Protein AF-V7HTR7-F1 (afdb_monomer_lite)

pLDDT: mean 70.83, std 13.94, range [28.06, 91.69]

Secondary structure (DSSP, 8-state):
-HHHHHHHHHHHHHHHHHHHHHHHHHHHH--THHHHHHHHHHHHHHHTTTS-HHHIIIIIHHHHHHHHHTTSTTHHHHHHHHHHHHHHHHHHHHHHHHHHHHHHHHHHHTTTTT---S-----HHHHHHTT--HHHHHHHHHHHHHHHHHHHHHHT---TTTSTTHHHHHHHHHHHHHHHHH-GGGGGGGHIIIIIIHHHHHHHHHHHHHHHHH-GGGHHHHHHHHHHHHHHHHHHHHHHHHHTHHHHHHHH--

Radius of gyration: 27.6 Å; chains: 1; bounding box: 68×38×70 Å

Sequence (254 aa):
MLISIFRSNRRFWLGQALCLTVALLCLLFGSGWGLSLGVYLSLAMLLSIFLPKTLSWLFLSPVLTLALSATNNGVFWVVLSAYAVILVVYGIHKFLAVMEGKRLVNVHSQQLSYVTSGQLFFSQGAFQEAKLSREEEDFVKKDLQERYQVFIELRRQDIGTWVKNYSYQLAVIQAIFRELTDSPRQILSMDDFLYRHFKDFAENVNRLVTMEAKTPKNEEQILQLAEKLGQMQATFEADFIKVTEDERQLLREL

Structure (mmCIF, N/CA/C/O backbone):
data_AF-V7HTR7-F1
#
_entry.id   AF-V7HTR7-F1
#
loop_
_atom_site.group_PDB
_atom_site.id
_atom_site.type_symbol
_atom_site.label_atom_id
_atom_site.label_alt_id
_atom_site.label_comp_id
_atom_site.label_asym_id
_atom_site.label_entity_id
_atom_site.label_seq_id
_atom_site.pdbx_PDB_ins_code
_atom_site.Cartn_x
_atom_site.Cartn_y
_atom_site.Cartn_z
_atom_site.occupancy
_atom_site.B_iso_or_equiv
_atom_site.auth_seq_id
_atom_site.auth_comp_id
_atom_site.auth_asym_id
_atom_site.auth_atom_id
_atom_site.pdbx_PDB_model_num
ATOM 1 N N . MET A 1 1 ? 19.224 9.532 4.202 1.00 42.12 1 MET A N 1
ATOM 2 C CA . MET A 1 1 ? 18.408 9.698 2.974 1.00 42.12 1 MET A CA 1
ATOM 3 C C . MET A 1 1 ? 19.130 10.415 1.819 1.00 42.12 1 MET A C 1
ATOM 5 O O . MET A 1 1 ? 18.968 10.003 0.682 1.00 42.12 1 MET A O 1
ATOM 9 N N . LEU A 1 2 ? 19.994 11.414 2.063 1.00 28.06 2 LEU A N 1
ATOM 10 C CA . LEU A 1 2 ? 20.752 12.103 0.992 1.00 28.06 2 LEU A CA 1
ATOM 11 C C . LEU A 1 2 ? 21.842 11.244 0.309 1.00 28.06 2 LEU A C 1
ATOM 13 O O . LEU A 1 2 ? 22.181 11.472 -0.849 1.00 28.06 2 LEU A O 1
ATOM 17 N N . ILE A 1 3 ? 22.359 10.216 0.992 1.00 36.06 3 ILE A N 1
ATOM 18 C CA . ILE A 1 3 ? 23.466 9.376 0.495 1.00 36.06 3 ILE A CA 1
ATOM 19 C C . ILE A 1 3 ? 22.988 8.301 -0.508 1.00 36.06 3 ILE A C 1
ATOM 21 O O . ILE A 1 3 ? 23.718 7.967 -1.444 1.00 36.06 3 ILE A O 1
ATOM 25 N N . SER A 1 4 ? 21.754 7.789 -0.384 1.00 33.66 4 SER A N 1
ATOM 26 C CA . SER A 1 4 ? 21.194 6.812 -1.341 1.00 33.66 4 SER A CA 1
ATOM 27 C C . SER A 1 4 ? 20.745 7.474 -2.648 1.00 33.66 4 SER A C 1
ATOM 29 O O . SER A 1 4 ? 20.967 6.915 -3.724 1.00 33.66 4 SER A O 1
ATOM 31 N N . ILE A 1 5 ? 20.235 8.709 -2.574 1.00 35.56 5 ILE A N 1
ATOM 32 C CA . ILE A 1 5 ? 19.939 9.544 -3.748 1.00 35.56 5 ILE A CA 1
ATOM 33 C C . ILE A 1 5 ? 21.240 9.850 -4.511 1.00 35.56 5 ILE A C 1
ATOM 35 O O . ILE A 1 5 ? 21.285 9.719 -5.734 1.00 35.56 5 ILE A O 1
ATOM 39 N N . PHE A 1 6 ? 22.343 10.127 -3.803 1.00 31.31 6 PHE A N 1
ATOM 40 C CA . PHE A 1 6 ? 23.652 10.360 -4.427 1.00 31.31 6 PHE A CA 1
ATOM 41 C C . PHE A 1 6 ? 24.249 9.115 -5.109 1.00 31.31 6 PHE A C 1
ATOM 43 O O . PHE A 1 6 ? 24.854 9.228 -6.178 1.00 31.31 6 PHE A O 1
ATOM 50 N N . ARG A 1 7 ? 24.064 7.912 -4.544 1.00 35.22 7 ARG A N 1
ATOM 51 C CA . ARG A 1 7 ? 24.548 6.658 -5.161 1.00 35.22 7 ARG A CA 1
ATOM 52 C C . ARG A 1 7 ? 23.779 6.276 -6.429 1.00 35.22 7 ARG A C 1
ATOM 54 O O . ARG A 1 7 ? 24.407 5.810 -7.380 1.00 35.22 7 ARG A O 1
ATOM 61 N N . SER A 1 8 ? 22.464 6.509 -6.463 1.00 44.94 8 SER A N 1
ATOM 62 C CA . SER A 1 8 ? 21.640 6.314 -7.667 1.00 44.94 8 SER A CA 1
ATOM 63 C C . SER A 1 8 ? 22.045 7.287 -8.783 1.00 44.94 8 SER A C 1
ATOM 65 O O . SER A 1 8 ? 22.252 6.884 -9.930 1.00 44.94 8 SER A O 1
ATOM 67 N N . ASN A 1 9 ? 22.300 8.551 -8.426 1.00 47.28 9 ASN A N 1
ATOM 68 C CA . ASN A 1 9 ? 22.673 9.578 -9.395 1.00 47.28 9 ASN A CA 1
ATOM 69 C C . ASN A 1 9 ? 24.082 9.352 -9.983 1.00 47.28 9 ASN A C 1
ATOM 71 O O . ASN A 1 9 ? 24.302 9.555 -11.172 1.00 47.28 9 ASN A O 1
ATOM 75 N N . ARG A 1 10 ? 25.049 8.857 -9.197 1.00 49.44 10 ARG A N 1
ATOM 76 C CA . ARG A 1 10 ? 26.433 8.655 -9.674 1.00 49.44 10 ARG A CA 1
ATOM 77 C C . ARG A 1 10 ? 26.552 7.595 -10.777 1.00 49.44 10 ARG A C 1
ATOM 79 O O . ARG A 1 10 ? 27.302 7.798 -11.726 1.00 49.44 10 ARG A O 1
ATOM 86 N N . ARG A 1 11 ? 25.805 6.486 -10.690 1.00 55.78 11 ARG A N 1
ATOM 87 C CA . ARG A 1 11 ? 25.769 5.463 -11.761 1.00 55.78 11 ARG A CA 1
ATOM 88 C C . ARG A 1 11 ? 25.106 5.995 -13.034 1.00 55.78 11 ARG A C 1
ATOM 90 O O . ARG A 1 11 ? 25.514 5.633 -14.132 1.00 55.78 11 ARG A O 1
ATOM 97 N N . PHE A 1 12 ? 24.131 6.887 -12.877 1.00 59.03 12 PHE A N 1
ATOM 98 C CA . PHE A 1 12 ? 23.447 7.549 -13.981 1.00 59.03 12 PHE A CA 1
ATOM 99 C C . PHE A 1 12 ? 24.364 8.524 -14.738 1.00 59.03 12 PHE A C 1
ATOM 101 O O . PHE A 1 12 ? 24.476 8.420 -15.958 1.00 59.03 12 PHE A O 1
ATOM 108 N N . TRP A 1 13 ? 25.096 9.387 -14.027 1.00 62.16 13 TRP A N 1
ATOM 109 C CA . TRP A 1 13 ? 26.069 10.303 -14.638 1.00 62.16 13 TRP A CA 1
ATOM 110 C C . TRP A 1 13 ? 27.232 9.569 -15.314 1.00 62.16 13 TRP A C 1
ATOM 112 O O . TRP A 1 13 ? 27.660 9.970 -16.393 1.00 62.16 13 TRP A O 1
ATOM 122 N N . LEU A 1 14 ? 27.700 8.456 -14.736 1.00 70.12 14 LEU A N 1
ATOM 123 C CA . LEU A 1 14 ? 28.731 7.614 -15.352 1.00 70.12 14 LEU A CA 1
ATOM 124 C C . LEU A 1 14 ? 28.243 6.957 -16.652 1.00 70.12 14 LEU A C 1
ATOM 126 O O . LEU A 1 14 ? 28.971 6.954 -17.640 1.00 70.12 14 LEU A O 1
ATOM 130 N N . GLY A 1 15 ? 27.006 6.446 -16.678 1.00 70.69 15 GLY A N 1
ATOM 131 C CA . GLY A 1 15 ? 26.418 5.861 -17.887 1.00 70.69 15 GLY A CA 1
ATOM 132 C C . GLY A 1 15 ? 26.198 6.889 -19.000 1.00 70.69 15 GLY A C 1
ATOM 133 O O . GLY A 1 15 ? 26.463 6.600 -20.165 1.00 70.69 15 GLY A O 1
ATOM 134 N N . GLN A 1 16 ? 25.778 8.107 -18.645 1.00 69.56 16 GLN A N 1
ATOM 135 C CA . GLN A 1 16 ? 25.627 9.194 -19.611 1.00 69.56 16 GLN A CA 1
ATOM 136 C C . GLN A 1 16 ? 26.972 9.695 -20.148 1.00 69.56 16 GLN A C 1
ATOM 138 O O . GLN A 1 16 ? 27.118 9.847 -21.357 1.00 69.56 16 GLN A O 1
ATOM 143 N N . ALA A 1 17 ? 27.974 9.879 -19.286 1.00 73.38 17 ALA A N 1
ATOM 144 C CA . ALA A 1 17 ? 29.313 10.270 -19.720 1.00 73.38 17 ALA A CA 1
ATOM 145 C C . ALA A 1 17 ? 29.926 9.238 -20.683 1.00 73.38 17 ALA A C 1
ATOM 147 O O . ALA A 1 17 ? 30.529 9.619 -21.680 1.00 73.38 17 ALA A O 1
ATOM 148 N N . LEU A 1 18 ? 29.710 7.942 -20.429 1.00 75.81 18 LEU A N 1
ATOM 149 C CA . LEU A 1 18 ? 30.187 6.861 -21.292 1.00 75.81 18 LEU A CA 1
ATOM 150 C C . LEU A 1 18 ? 29.440 6.810 -22.636 1.00 75.81 18 LEU A C 1
ATOM 152 O O . LEU A 1 18 ? 30.051 6.586 -23.675 1.00 75.81 18 LEU A O 1
ATOM 156 N N . CYS A 1 19 ? 28.130 7.075 -22.649 1.00 70.62 19 CYS A N 1
ATOM 157 C CA . CYS A 1 19 ? 27.379 7.192 -23.904 1.00 70.62 19 CYS A CA 1
ATOM 158 C C . CYS A 1 19 ? 27.829 8.403 -24.731 1.00 70.62 19 CYS A C 1
ATOM 160 O O . CYS A 1 19 ? 27.935 8.293 -25.948 1.00 70.62 19 CYS A O 1
ATOM 162 N N . LEU A 1 20 ? 28.137 9.532 -24.084 1.00 74.44 20 LEU A N 1
ATOM 163 C CA . LEU A 1 20 ? 28.650 10.737 -24.740 1.00 74.44 20 LEU A CA 1
ATOM 164 C C . LEU A 1 20 ? 30.029 10.515 -25.361 1.00 74.44 20 LEU A C 1
ATOM 166 O O . LEU A 1 20 ? 30.255 10.934 -26.493 1.00 74.44 20 LEU A O 1
ATOM 170 N N . THR A 1 21 ? 30.945 9.842 -24.661 1.00 72.31 21 THR A N 1
ATOM 171 C CA . THR A 1 21 ? 32.280 9.556 -25.205 1.00 72.31 21 THR A CA 1
ATOM 172 C C . THR A 1 21 ? 32.214 8.591 -26.383 1.00 72.31 21 THR A C 1
ATOM 174 O O . THR A 1 21 ? 32.882 8.821 -27.390 1.00 72.31 21 THR A O 1
ATOM 177 N N . VAL A 1 22 ? 31.366 7.560 -26.310 1.00 71.62 22 VAL A N 1
ATOM 178 C CA . VAL A 1 22 ? 31.126 6.641 -27.433 1.00 71.62 22 VAL A CA 1
ATOM 179 C C . VAL A 1 22 ? 30.463 7.369 -28.605 1.00 71.62 22 VAL A C 1
ATOM 181 O O . VAL A 1 22 ? 30.909 7.213 -29.737 1.00 71.62 22 VAL A O 1
ATOM 184 N N . ALA A 1 23 ? 29.466 8.223 -28.353 1.00 70.94 23 ALA A N 1
ATOM 185 C CA . ALA A 1 23 ? 28.822 9.023 -29.395 1.00 70.94 23 ALA A CA 1
ATOM 186 C C . ALA A 1 23 ? 29.819 9.956 -30.099 1.00 70.94 23 ALA A C 1
ATOM 188 O O . ALA A 1 23 ? 29.847 10.010 -31.326 1.00 70.94 23 ALA A O 1
ATOM 189 N N . LEU A 1 24 ? 30.680 10.638 -29.337 1.00 72.31 24 LEU A N 1
ATOM 190 C CA . LEU A 1 24 ? 31.699 11.541 -29.868 1.00 72.31 24 LEU A CA 1
ATOM 191 C C . LEU A 1 24 ? 32.735 10.791 -30.719 1.00 72.31 24 LEU A C 1
ATOM 193 O O . LEU A 1 24 ? 33.073 11.237 -31.811 1.00 72.31 24 LEU A O 1
ATOM 197 N N . LEU A 1 25 ? 33.200 9.626 -30.259 1.00 69.88 25 LEU A N 1
ATOM 198 C CA . LEU A 1 25 ? 34.122 8.775 -31.019 1.00 69.88 25 LEU A CA 1
ATOM 199 C C . LEU A 1 25 ? 33.485 8.264 -32.318 1.00 69.88 25 LEU A C 1
ATOM 201 O O . LEU A 1 25 ? 34.121 8.282 -33.369 1.00 69.88 25 LEU A O 1
ATOM 205 N N . CYS A 1 26 ? 32.215 7.866 -32.264 1.00 69.94 26 CYS A N 1
ATOM 206 C CA . CYS A 1 26 ? 31.449 7.430 -33.426 1.00 69.94 26 CYS A CA 1
ATOM 207 C C . CYS A 1 26 ? 31.198 8.558 -34.442 1.00 69.94 26 CYS A C 1
ATOM 209 O O . CYS A 1 26 ? 31.202 8.294 -35.642 1.00 69.94 26 CYS A O 1
ATOM 211 N N . LEU A 1 27 ? 31.026 9.804 -33.990 1.00 69.19 27 LEU A N 1
ATOM 212 C CA . LEU A 1 27 ? 30.877 10.973 -34.865 1.00 69.19 27 LEU A CA 1
ATOM 213 C C . LEU A 1 27 ? 32.206 11.434 -35.482 1.00 69.19 27 LEU A C 1
ATOM 215 O O . LEU A 1 27 ? 32.217 11.862 -36.631 1.00 69.19 27 LEU A O 1
ATOM 219 N N . LEU A 1 28 ? 33.314 11.355 -34.736 1.00 71.88 28 LEU A N 1
ATOM 220 C CA . LEU A 1 28 ? 34.629 11.829 -35.187 1.00 71.88 28 LEU A CA 1
ATOM 221 C C . LEU A 1 28 ? 35.371 10.821 -36.076 1.00 71.88 28 LEU A C 1
ATOM 223 O O . LEU A 1 28 ? 36.114 11.230 -36.964 1.00 71.88 28 LEU A O 1
ATOM 227 N N . PHE A 1 29 ? 35.182 9.518 -35.844 1.00 70.31 29 PHE A N 1
ATOM 228 C CA . PHE A 1 29 ? 35.938 8.453 -36.519 1.00 70.31 29 PHE A CA 1
ATOM 229 C C . PHE A 1 29 ? 35.063 7.448 -37.278 1.00 70.31 29 PHE A C 1
ATOM 231 O O . PHE A 1 29 ? 35.585 6.570 -37.965 1.00 70.31 29 PHE A O 1
ATOM 238 N N . GLY A 1 30 ? 33.737 7.535 -37.156 1.00 61.97 30 GLY A N 1
ATOM 239 C CA . GLY A 1 30 ? 32.825 6.623 -37.833 1.00 61.97 30 GLY A CA 1
ATOM 240 C C . GLY A 1 30 ? 32.605 7.000 -39.296 1.00 61.97 30 GLY A C 1
ATOM 241 O O . GLY A 1 30 ? 32.349 8.153 -39.620 1.00 61.97 30 GLY A O 1
ATOM 242 N N . SER A 1 31 ? 32.618 6.010 -40.184 1.00 65.69 31 SER A N 1
ATOM 243 C CA . SER A 1 31 ? 32.056 6.115 -41.533 1.00 65.69 31 SER A CA 1
ATOM 244 C C . SER A 1 31 ? 30.860 5.167 -41.659 1.00 65.69 31 SER A C 1
ATOM 246 O O . SER A 1 31 ? 30.807 4.115 -41.015 1.00 65.69 31 SER A O 1
ATOM 248 N N . GLY A 1 32 ? 29.840 5.567 -42.425 1.00 68.56 32 GLY A N 1
ATOM 249 C CA . GLY A 1 32 ? 28.602 4.797 -42.579 1.00 68.56 32 GLY A CA 1
ATOM 250 C C . GLY A 1 32 ? 27.885 4.546 -41.246 1.00 68.56 32 GLY A C 1
ATOM 251 O O . GLY A 1 32 ? 27.265 5.445 -40.684 1.00 68.56 32 GLY A O 1
ATOM 252 N N . TRP A 1 33 ? 27.986 3.319 -40.732 1.00 62.31 33 TRP A N 1
ATOM 253 C CA . TRP A 1 33 ? 27.256 2.835 -39.555 1.00 62.31 33 TRP A CA 1
ATOM 254 C C . TRP A 1 33 ? 27.684 3.535 -38.258 1.00 62.31 33 TRP A C 1
ATOM 256 O O . TRP A 1 33 ? 26.852 3.768 -37.383 1.00 62.31 33 TRP A O 1
ATOM 266 N N . GLY A 1 34 ? 28.964 3.911 -38.147 1.00 65.94 34 GLY A N 1
ATOM 267 C CA . GLY A 1 34 ? 29.479 4.629 -36.977 1.00 65.94 34 GLY A CA 1
ATOM 268 C C . GLY A 1 34 ? 28.841 6.011 -36.817 1.00 65.94 34 GLY A C 1
ATOM 269 O O . GLY A 1 34 ? 28.411 6.363 -35.723 1.00 65.94 34 GLY A O 1
ATOM 270 N N . LEU A 1 35 ? 28.669 6.747 -37.918 1.00 69.94 35 LEU A N 1
ATOM 271 C CA . LEU A 1 35 ? 28.014 8.060 -37.917 1.00 69.94 35 LEU A CA 1
ATOM 272 C C . LEU A 1 35 ? 26.544 7.962 -37.499 1.00 69.94 35 LEU A C 1
ATOM 274 O O . LEU A 1 35 ? 26.112 8.703 -36.618 1.00 69.94 35 LEU A O 1
ATOM 278 N N . SER A 1 36 ? 25.788 7.015 -38.064 1.00 70.12 36 SER A N 1
ATOM 279 C CA . SER A 1 36 ? 24.381 6.799 -37.696 1.00 70.12 36 SER A CA 1
ATOM 280 C C . SER A 1 36 ? 24.216 6.432 -36.218 1.00 70.12 36 SER A C 1
ATOM 282 O O . SER A 1 36 ? 23.297 6.920 -35.561 1.00 70.12 36 SER A O 1
ATOM 284 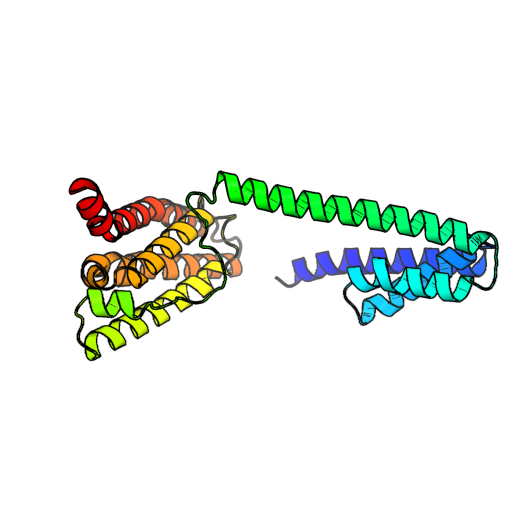N N . LEU A 1 37 ? 25.125 5.620 -35.670 1.00 68.69 37 LEU A N 1
ATOM 285 C CA . LEU A 1 37 ? 25.119 5.249 -34.256 1.00 68.69 37 LEU A CA 1
ATOM 286 C C . LEU A 1 37 ? 25.479 6.439 -33.350 1.00 68.69 37 LEU A C 1
ATOM 288 O O . LEU A 1 37 ? 24.849 6.633 -32.311 1.00 68.69 37 LEU A O 1
ATOM 292 N N . GLY A 1 38 ? 26.428 7.281 -33.770 1.00 72.88 38 GLY A N 1
ATOM 293 C CA . GLY A 1 38 ? 26.759 8.530 -33.082 1.00 72.88 38 GLY A CA 1
ATOM 294 C C . GLY A 1 38 ? 25.583 9.511 -33.041 1.00 72.88 38 GLY A C 1
ATOM 295 O O . GLY A 1 38 ? 25.271 10.059 -31.982 1.00 72.88 38 GLY A O 1
ATOM 296 N N . VAL A 1 39 ? 24.872 9.677 -34.161 1.00 74.44 39 VAL A N 1
ATOM 297 C CA . VAL A 1 39 ? 23.664 10.516 -34.260 1.00 74.44 39 VAL A CA 1
ATOM 298 C C . VAL A 1 39 ? 22.545 9.978 -33.363 1.00 74.44 39 VAL A C 1
ATOM 300 O O . VAL A 1 39 ? 21.976 10.744 -32.585 1.00 74.44 39 VAL A O 1
ATOM 303 N N . TYR A 1 40 ? 22.294 8.666 -33.387 1.00 78.31 40 TYR A N 1
ATOM 304 C CA . TYR A 1 40 ? 21.312 8.006 -32.520 1.00 78.31 40 TYR A CA 1
ATOM 305 C C . TYR A 1 40 ? 21.587 8.221 -31.029 1.00 78.31 40 TYR A C 1
ATOM 307 O O . TYR A 1 40 ? 20.691 8.612 -30.275 1.00 78.31 40 TYR A O 1
ATOM 315 N N . LEU A 1 41 ? 22.823 7.989 -30.583 1.00 78.31 41 LEU A N 1
ATOM 316 C CA . LEU A 1 41 ? 23.178 8.163 -29.174 1.00 78.31 41 LEU A CA 1
ATOM 317 C C . LEU A 1 41 ? 23.037 9.628 -28.748 1.00 78.31 41 LEU A C 1
ATOM 319 O O . LEU A 1 41 ? 22.493 9.910 -27.681 1.00 78.31 41 LEU A O 1
ATOM 323 N N . SER A 1 42 ? 23.439 10.559 -29.611 1.00 75.25 42 SER A N 1
ATOM 324 C CA . SER A 1 42 ? 23.331 11.998 -29.351 1.00 75.25 42 SER A CA 1
ATOM 325 C C . SER A 1 42 ? 21.872 12.441 -29.203 1.00 75.25 42 SER A C 1
ATOM 327 O O . SER A 1 42 ? 21.517 13.087 -28.217 1.00 75.25 42 SER A O 1
ATOM 329 N N . LEU A 1 43 ? 21.003 12.033 -30.133 1.00 76.06 43 LEU A N 1
ATOM 330 C CA . LEU A 1 43 ? 19.567 12.323 -30.096 1.00 76.06 43 LEU A CA 1
ATOM 331 C C . LEU A 1 43 ? 18.883 11.701 -28.877 1.00 76.06 43 LEU A C 1
ATOM 333 O O . LEU A 1 43 ? 18.115 12.381 -28.198 1.00 76.06 43 LEU A O 1
ATOM 337 N N . ALA A 1 44 ? 19.193 10.442 -28.558 1.00 77.25 44 ALA A N 1
ATOM 338 C CA . ALA A 1 44 ? 18.608 9.739 -27.415 1.00 77.25 44 ALA A CA 1
ATOM 339 C C . ALA A 1 44 ? 18.953 10.417 -26.086 1.00 77.25 44 ALA A C 1
ATOM 341 O O . ALA A 1 44 ? 18.114 10.485 -25.182 1.00 77.25 44 ALA A O 1
ATOM 342 N N . MET A 1 45 ? 20.167 10.957 -25.969 1.00 77.56 45 MET A N 1
ATOM 343 C CA . MET A 1 45 ? 20.575 11.716 -24.794 1.00 77.56 45 MET A CA 1
ATOM 344 C C . MET A 1 45 ? 19.868 13.067 -24.718 1.00 77.56 45 MET A C 1
ATOM 346 O O . MET A 1 45 ? 19.290 13.376 -23.676 1.00 77.56 45 MET A O 1
ATOM 350 N N . LEU A 1 46 ? 19.836 13.822 -25.816 1.00 76.69 46 LEU A N 1
ATOM 351 C CA . LEU A 1 46 ? 19.229 15.154 -25.871 1.00 76.69 46 LEU A CA 1
ATOM 352 C C . LEU A 1 46 ? 17.721 15.100 -25.573 1.00 76.69 46 LEU A C 1
ATOM 354 O O . LEU A 1 46 ? 17.209 15.865 -24.760 1.00 76.69 46 LEU A O 1
ATOM 358 N N . LEU A 1 47 ? 17.022 14.117 -26.142 1.00 74.56 47 LEU A N 1
ATOM 359 C CA . LEU A 1 47 ? 15.598 13.883 -25.898 1.00 74.56 47 LEU A CA 1
ATOM 360 C C . LEU A 1 47 ? 15.315 13.358 -24.482 1.00 74.56 47 LEU A C 1
ATOM 362 O O . LEU A 1 47 ? 14.260 13.651 -23.923 1.00 74.56 47 LEU A O 1
ATOM 366 N N . SER A 1 48 ? 16.257 12.640 -23.858 1.00 76.00 48 SER A N 1
ATOM 367 C CA . SER A 1 48 ? 16.073 12.106 -22.498 1.00 76.00 48 SER A CA 1
ATOM 368 C C . SER A 1 48 ? 16.118 13.169 -21.397 1.00 76.00 48 SER A C 1
ATOM 370 O O . SER A 1 48 ? 15.793 12.860 -20.252 1.00 76.00 48 SER A O 1
ATOM 372 N N . ILE A 1 49 ? 16.496 14.406 -21.741 1.00 74.31 49 ILE A N 1
ATOM 373 C CA . ILE A 1 49 ? 16.407 15.573 -20.855 1.00 74.31 49 ILE A CA 1
ATOM 374 C C . ILE A 1 49 ? 14.944 16.017 -20.698 1.00 74.31 49 ILE A C 1
ATOM 376 O O . ILE A 1 49 ? 14.546 16.440 -19.616 1.00 74.31 49 ILE A O 1
ATOM 380 N N . PHE A 1 50 ? 14.137 15.888 -21.756 1.00 69.94 50 PHE A N 1
ATOM 381 C CA . PHE A 1 50 ? 12.773 16.429 -21.813 1.00 69.94 50 PHE A CA 1
ATOM 382 C C . PHE A 1 50 ? 11.678 15.355 -21.773 1.00 69.94 50 PHE A C 1
ATOM 384 O O . PHE A 1 50 ? 10.536 15.657 -21.435 1.00 69.94 50 PHE A O 1
ATOM 391 N N . LEU A 1 51 ? 12.002 14.105 -22.118 1.00 73.19 51 LEU A N 1
ATOM 392 C CA . LEU A 1 51 ? 11.035 13.017 -22.276 1.00 73.19 51 LEU A CA 1
ATOM 393 C C . LEU A 1 51 ? 11.398 11.792 -21.421 1.00 73.19 51 LEU A C 1
ATOM 395 O O . LEU A 1 51 ? 12.572 11.571 -21.107 1.00 73.19 51 LEU A O 1
ATOM 399 N N . PRO A 1 52 ? 10.411 10.936 -21.081 1.00 75.44 52 PRO A N 1
ATOM 400 C CA . PRO A 1 52 ? 10.666 9.673 -20.397 1.00 75.44 52 PRO A CA 1
ATOM 401 C C . PRO A 1 52 ? 11.715 8.842 -21.139 1.00 75.44 52 PRO A C 1
ATOM 403 O O . PRO A 1 52 ? 11.667 8.711 -22.363 1.00 75.44 52 PRO A O 1
ATOM 406 N N . LYS A 1 53 ? 12.648 8.236 -20.395 1.00 71.81 53 LYS A N 1
ATOM 407 C CA . LYS A 1 53 ? 13.799 7.502 -20.957 1.00 71.81 53 LYS A CA 1
ATOM 408 C C . LYS A 1 53 ? 13.381 6.433 -21.967 1.00 71.81 53 LYS A C 1
ATOM 410 O O . LYS A 1 53 ? 14.024 6.286 -22.997 1.00 71.81 53 LYS A O 1
ATOM 415 N N . THR A 1 54 ? 12.285 5.731 -21.698 1.00 73.94 54 THR A N 1
ATOM 416 C CA . THR A 1 54 ? 11.707 4.746 -22.617 1.00 73.94 54 THR A CA 1
ATOM 417 C C . THR A 1 54 ? 11.273 5.386 -23.931 1.00 73.94 54 THR A C 1
ATOM 419 O O . THR A 1 54 ? 11.645 4.899 -24.988 1.00 73.94 54 THR A O 1
ATOM 422 N N . LEU A 1 55 ? 10.557 6.507 -23.889 1.00 71.75 55 LEU A N 1
ATOM 423 C CA . LEU A 1 55 ? 10.095 7.201 -25.090 1.00 71.75 55 LEU A CA 1
ATOM 424 C C . LEU A 1 55 ? 11.263 7.802 -25.894 1.00 71.75 55 LEU A C 1
ATOM 426 O O . LEU A 1 55 ? 11.281 7.738 -27.119 1.00 71.75 55 LEU A O 1
ATOM 430 N N . SER A 1 56 ? 12.261 8.350 -25.198 1.00 74.56 56 SER A N 1
ATOM 431 C CA . SER A 1 56 ? 13.441 8.954 -25.820 1.00 74.56 56 SER A CA 1
ATOM 432 C C . SER A 1 56 ? 14.314 7.922 -26.543 1.00 74.56 56 SER A C 1
ATOM 434 O O . SER A 1 56 ? 14.622 8.077 -27.725 1.00 74.56 56 SER A O 1
ATOM 436 N N . TRP A 1 57 ? 14.692 6.852 -25.836 1.00 74.44 57 TRP A N 1
ATOM 437 C CA . TRP A 1 57 ? 15.654 5.867 -26.330 1.00 74.44 57 TRP A CA 1
ATOM 438 C C . TRP A 1 57 ? 15.022 4.850 -27.277 1.00 74.44 57 TRP A C 1
ATOM 440 O O . TRP A 1 57 ? 15.631 4.505 -28.281 1.00 74.44 57 TRP A O 1
ATOM 450 N N . LEU A 1 58 ? 13.808 4.376 -26.980 1.00 73.81 58 LEU A N 1
ATOM 451 C CA . LEU A 1 58 ? 13.172 3.319 -27.770 1.00 73.81 58 LEU A CA 1
ATOM 452 C C . LEU A 1 58 ? 12.249 3.833 -28.866 1.00 73.81 58 LEU A C 1
ATOM 454 O O . LEU A 1 58 ? 11.891 3.017 -29.696 1.00 73.81 58 LEU A O 1
ATOM 458 N N . PHE A 1 59 ? 11.844 5.108 -28.873 1.00 74.44 59 PHE A N 1
ATOM 459 C CA . PHE A 1 59 ? 10.873 5.617 -29.850 1.00 74.44 59 PHE A CA 1
ATOM 460 C C . PHE A 1 59 ? 11.378 6.822 -30.640 1.00 74.44 59 PHE A C 1
ATOM 462 O O . PHE A 1 59 ? 11.550 6.720 -31.852 1.00 74.44 59 PHE A O 1
ATOM 469 N N . LEU A 1 60 ? 11.635 7.963 -29.995 1.00 72.75 60 LEU A N 1
ATOM 470 C CA . LEU A 1 60 ? 11.947 9.186 -30.742 1.00 72.75 60 LEU A CA 1
ATOM 471 C C . LEU A 1 60 ? 13.339 9.175 -31.369 1.00 72.75 60 LEU A C 1
ATOM 473 O O . LEU A 1 60 ? 13.468 9.537 -32.536 1.00 72.75 60 LEU A O 1
ATOM 477 N N . SER A 1 61 ? 14.374 8.763 -30.634 1.00 74.12 61 SER A N 1
ATOM 478 C CA . SER A 1 61 ? 15.732 8.758 -31.186 1.00 74.12 61 SER A CA 1
ATOM 479 C C . SER A 1 61 ? 15.897 7.833 -32.403 1.00 74.12 61 SER A C 1
ATOM 481 O O . SER A 1 61 ? 16.417 8.296 -33.423 1.00 74.12 61 SER A O 1
ATOM 483 N N . PRO A 1 62 ? 15.409 6.576 -32.388 1.00 72.81 62 PRO A N 1
ATOM 484 C CA . PRO A 1 62 ? 15.444 5.712 -33.567 1.00 72.81 62 PRO A CA 1
ATOM 485 C C . PRO A 1 62 ? 14.699 6.313 -34.764 1.00 72.81 62 PRO A C 1
ATOM 487 O O . PRO A 1 62 ? 15.233 6.323 -35.869 1.00 72.81 62 PRO A O 1
ATOM 490 N N . VAL A 1 63 ? 13.495 6.858 -34.551 1.00 74.94 63 VAL A N 1
ATOM 491 C CA . VAL A 1 63 ? 12.664 7.440 -35.620 1.00 74.94 63 VAL A CA 1
ATOM 492 C C . VAL A 1 63 ? 13.329 8.666 -36.242 1.00 74.94 63 VAL A C 1
ATOM 494 O O . VAL A 1 63 ? 13.381 8.777 -37.464 1.00 74.94 63 VAL A O 1
ATOM 497 N N . LEU A 1 64 ? 13.890 9.560 -35.426 1.00 72.06 64 LEU A N 1
ATOM 498 C CA . LEU A 1 64 ? 14.611 10.739 -35.912 1.00 72.06 64 LEU A CA 1
ATOM 499 C C . LEU A 1 64 ? 15.911 10.356 -36.623 1.00 72.06 64 LEU A C 1
ATOM 501 O O . LEU A 1 64 ? 16.228 10.924 -37.665 1.00 72.06 64 LEU A O 1
ATOM 505 N N . THR A 1 65 ? 16.630 9.352 -36.119 1.00 73.38 65 THR A N 1
ATOM 506 C CA . THR A 1 65 ? 17.849 8.849 -36.773 1.00 73.38 65 THR A CA 1
ATOM 507 C C . THR A 1 65 ? 17.530 8.208 -38.124 1.00 73.38 65 THR A C 1
ATOM 509 O O . THR A 1 65 ? 18.252 8.427 -39.097 1.00 73.38 65 THR A O 1
ATOM 512 N N . LEU A 1 66 ? 16.427 7.461 -38.216 1.00 71.56 66 LEU A N 1
ATOM 513 C CA . LEU A 1 66 ? 15.929 6.880 -39.462 1.00 71.56 66 LEU A CA 1
ATOM 514 C C . LEU A 1 66 ? 15.468 7.955 -40.451 1.00 71.56 66 LEU A C 1
ATOM 516 O O . LEU A 1 66 ? 15.838 7.884 -41.618 1.00 71.56 66 LEU A O 1
ATOM 520 N N . ALA A 1 67 ? 14.735 8.974 -39.994 1.00 69.69 67 ALA A N 1
ATOM 521 C CA . ALA A 1 6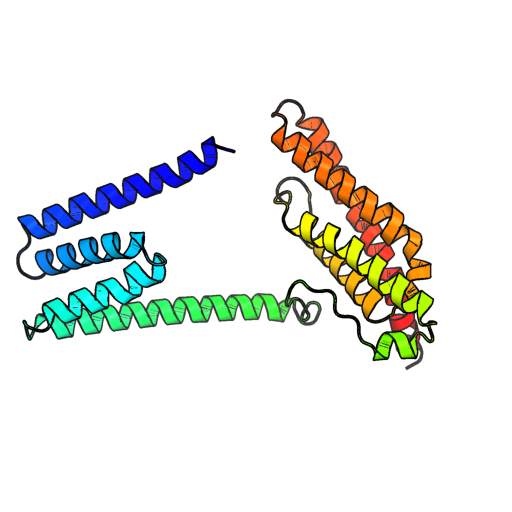7 ? 14.310 10.099 -40.828 1.00 69.69 67 ALA A CA 1
ATOM 522 C C . ALA A 1 67 ? 15.508 10.871 -41.410 1.00 69.69 67 ALA A C 1
ATOM 524 O O . ALA A 1 67 ? 15.505 11.221 -42.587 1.00 69.69 67 ALA A O 1
ATOM 525 N N . LEU A 1 68 ? 16.563 11.068 -40.613 1.00 69.00 68 LEU A N 1
ATOM 526 C CA . LEU A 1 68 ? 17.812 11.698 -41.054 1.00 69.00 68 LEU A CA 1
ATOM 527 C C . LEU A 1 68 ? 18.640 10.800 -41.989 1.00 69.00 68 LEU A C 1
ATOM 529 O O . LEU A 1 68 ? 19.384 11.308 -42.824 1.00 69.00 68 LEU A O 1
ATOM 533 N N . SER A 1 69 ? 18.499 9.475 -41.876 1.00 65.50 69 SER A N 1
ATOM 534 C CA . SER A 1 69 ? 19.227 8.482 -42.687 1.00 65.50 69 SER A CA 1
ATOM 535 C C . SER A 1 69 ? 18.471 8.041 -43.949 1.00 65.50 69 SER A C 1
ATOM 537 O O . SER A 1 69 ? 19.015 7.286 -44.755 1.00 65.50 69 SER A O 1
ATOM 539 N N . ALA A 1 70 ? 17.232 8.504 -44.146 1.00 65.12 70 ALA A N 1
ATOM 540 C CA . ALA A 1 70 ? 16.360 8.132 -45.264 1.00 65.12 70 ALA A CA 1
ATOM 541 C C . ALA A 1 70 ? 16.887 8.570 -46.645 1.00 65.12 70 ALA A C 1
ATOM 543 O O . ALA A 1 70 ? 16.373 8.141 -47.673 1.00 65.12 70 ALA A O 1
ATOM 544 N N . THR A 1 71 ? 17.939 9.389 -46.688 1.00 62.72 71 THR A N 1
ATOM 545 C CA . THR A 1 71 ? 18.616 9.805 -47.922 1.00 62.72 71 THR A CA 1
ATOM 546 C C . THR A 1 71 ? 19.556 8.738 -48.496 1.00 62.72 71 THR A C 1
ATOM 548 O O . THR A 1 71 ? 19.999 8.883 -49.633 1.00 62.72 71 THR A O 1
ATOM 551 N N . ASN A 1 72 ? 19.850 7.651 -47.763 1.00 57.62 72 ASN A N 1
ATOM 552 C CA . ASN A 1 72 ? 20.772 6.600 -48.200 1.00 57.62 72 ASN A CA 1
ATOM 553 C C . ASN A 1 72 ? 20.063 5.232 -48.312 1.00 57.62 72 ASN A C 1
ATOM 555 O O . ASN A 1 72 ? 19.855 4.517 -47.328 1.00 57.62 72 ASN A O 1
ATOM 559 N N . ASN A 1 73 ? 19.676 4.877 -49.542 1.00 63.06 73 ASN A N 1
ATOM 560 C CA . ASN A 1 73 ? 18.644 3.873 -49.849 1.00 63.06 73 ASN A CA 1
ATOM 561 C C . ASN A 1 73 ? 18.936 2.423 -49.415 1.00 63.06 73 ASN A C 1
ATOM 563 O O . ASN A 1 73 ? 18.005 1.631 -49.346 1.00 63.06 73 ASN A O 1
ATOM 567 N N . GLY A 1 74 ? 20.181 2.041 -49.115 1.00 59.84 74 GLY A N 1
ATOM 568 C CA . GLY A 1 74 ? 20.504 0.664 -48.698 1.00 59.84 74 GLY A CA 1
ATOM 569 C C . GLY A 1 74 ? 20.484 0.442 -47.183 1.00 59.84 74 GLY A C 1
ATOM 570 O O . GLY A 1 74 ? 20.032 -0.591 -46.696 1.00 59.84 74 GLY A O 1
ATOM 571 N N . VAL A 1 75 ? 20.958 1.427 -46.419 1.00 59.03 75 VAL A N 1
ATOM 572 C CA . VAL A 1 75 ? 21.153 1.306 -44.962 1.00 59.03 75 VAL A CA 1
ATOM 573 C C . VAL A 1 75 ? 19.842 1.537 -44.210 1.00 59.03 75 VAL A C 1
ATOM 575 O O . VAL A 1 75 ? 19.596 0.900 -43.187 1.00 59.03 75 VAL A O 1
ATOM 578 N N . PHE A 1 76 ? 18.962 2.381 -44.755 1.00 63.81 76 PHE A N 1
ATOM 579 C CA . PHE A 1 76 ? 17.659 2.693 -44.169 1.00 63.81 76 PHE A CA 1
ATOM 580 C C . PHE A 1 76 ? 16.805 1.439 -43.915 1.00 63.81 76 PHE A C 1
ATOM 582 O O . PHE A 1 76 ? 16.317 1.243 -42.804 1.00 63.81 76 PHE A O 1
ATOM 589 N N . TRP A 1 77 ? 16.686 0.549 -44.905 1.00 58.75 77 TRP A N 1
ATOM 590 C CA . TRP A 1 77 ? 15.859 -0.660 -44.794 1.00 58.75 77 TRP A CA 1
ATOM 591 C C . TRP A 1 77 ? 16.416 -1.681 -43.800 1.00 58.75 77 TRP A C 1
ATOM 593 O O . TRP A 1 77 ? 15.652 -2.305 -43.062 1.00 58.75 77 TRP A O 1
ATOM 603 N N . VAL A 1 78 ? 17.743 -1.812 -43.721 1.00 63.16 78 VAL A N 1
ATOM 604 C CA . VAL A 1 78 ? 18.399 -2.714 -42.763 1.00 63.16 78 VAL A CA 1
ATOM 605 C C . VAL A 1 78 ? 18.180 -2.220 -41.332 1.00 63.16 78 VAL A C 1
ATOM 607 O O . VAL A 1 78 ? 17.745 -2.994 -40.480 1.00 63.16 78 VAL A O 1
ATOM 610 N N . VAL A 1 79 ? 18.380 -0.924 -41.071 1.00 64.12 79 VAL A N 1
ATOM 611 C CA . VAL A 1 79 ? 18.171 -0.332 -39.737 1.00 64.12 79 VAL A CA 1
ATOM 612 C C . VAL A 1 79 ? 16.690 -0.356 -39.342 1.00 64.12 79 VAL A C 1
ATOM 614 O O . VAL A 1 79 ? 16.372 -0.680 -38.197 1.00 64.12 79 VAL A O 1
ATOM 617 N N . LEU A 1 80 ? 15.775 -0.102 -40.283 1.00 65.12 80 LEU A N 1
ATOM 618 C CA . LEU A 1 80 ? 14.331 -0.187 -40.050 1.00 65.12 80 LEU A CA 1
ATOM 619 C C . LEU A 1 80 ? 13.901 -1.613 -39.670 1.00 65.12 80 LEU A C 1
ATOM 621 O O . LEU A 1 80 ? 13.136 -1.793 -38.723 1.00 65.12 80 LEU A O 1
ATOM 625 N N . SER A 1 81 ? 14.426 -2.628 -40.365 1.00 59.38 81 SER A N 1
ATOM 626 C CA . SER A 1 81 ? 14.119 -4.036 -40.082 1.00 59.38 81 SER A CA 1
ATOM 627 C C . SER A 1 81 ? 14.653 -4.492 -38.717 1.00 59.38 81 SER A C 1
ATOM 629 O O . SER A 1 81 ? 13.919 -5.115 -37.951 1.00 59.38 81 SER A O 1
ATOM 631 N N . ALA A 1 82 ? 15.881 -4.106 -38.351 1.00 64.56 82 ALA A N 1
ATOM 632 C CA . ALA A 1 82 ? 16.456 -4.408 -37.040 1.00 64.56 82 ALA A CA 1
ATOM 633 C C . ALA A 1 82 ? 15.676 -3.725 -35.903 1.00 64.56 82 ALA A C 1
ATOM 635 O O . ALA A 1 82 ? 15.407 -4.333 -34.866 1.00 64.56 82 ALA A O 1
ATOM 636 N N . TYR A 1 83 ? 15.252 -2.478 -36.115 1.00 64.81 83 TYR A N 1
ATOM 637 C CA . TYR A 1 83 ? 14.440 -1.736 -35.157 1.00 64.81 83 TYR A CA 1
ATOM 638 C C . TYR A 1 83 ? 13.038 -2.341 -34.980 1.00 64.81 83 TYR A C 1
ATOM 640 O O . TYR A 1 83 ? 12.569 -2.481 -33.849 1.00 64.81 83 TYR A O 1
ATOM 648 N N . ALA A 1 84 ? 12.401 -2.784 -36.068 1.00 61.50 84 ALA A N 1
ATOM 649 C CA . ALA A 1 84 ? 11.124 -3.492 -36.009 1.00 61.50 84 ALA A CA 1
ATOM 650 C C . ALA A 1 84 ? 11.224 -4.781 -35.173 1.00 61.50 84 ALA A C 1
ATOM 652 O O . ALA A 1 84 ? 10.357 -5.039 -34.341 1.00 61.50 84 ALA A O 1
ATOM 653 N N . VAL A 1 85 ? 12.313 -5.548 -35.315 1.00 69.94 85 VAL A N 1
ATOM 654 C CA . VAL A 1 85 ? 12.558 -6.751 -34.499 1.00 69.94 85 VAL A CA 1
ATOM 655 C C . VAL A 1 85 ? 12.710 -6.400 -33.016 1.00 69.94 85 VAL A C 1
ATOM 657 O O . VAL A 1 85 ? 12.106 -7.059 -32.171 1.00 69.94 85 VAL A O 1
ATOM 660 N N . ILE A 1 86 ? 13.450 -5.339 -32.678 1.00 70.38 86 ILE A N 1
ATOM 661 C CA . ILE A 1 86 ? 13.623 -4.893 -31.283 1.00 70.38 86 ILE A CA 1
ATOM 662 C C . ILE A 1 86 ? 12.284 -4.466 -30.666 1.00 70.38 86 ILE A C 1
ATOM 664 O O . ILE A 1 86 ? 11.992 -4.833 -29.525 1.00 70.38 86 ILE A O 1
ATOM 668 N N . LEU A 1 87 ? 11.444 -3.743 -31.413 1.00 68.12 87 LEU A N 1
ATOM 669 C CA . LEU A 1 87 ? 10.106 -3.358 -30.957 1.00 68.12 87 LEU A CA 1
ATOM 670 C C . LEU A 1 87 ? 9.192 -4.569 -30.753 1.00 68.12 87 LEU A C 1
ATOM 672 O O . LEU A 1 87 ? 8.460 -4.609 -29.765 1.00 68.12 87 LEU A O 1
ATOM 676 N N . VAL A 1 88 ? 9.258 -5.569 -31.636 1.00 69.25 88 VAL A N 1
ATOM 677 C CA . VAL A 1 88 ? 8.497 -6.819 -31.493 1.00 69.25 88 VAL A CA 1
ATOM 678 C C . VAL A 1 88 ? 8.953 -7.592 -30.256 1.00 69.25 88 VAL A C 1
ATOM 680 O O . VAL A 1 88 ? 8.115 -7.985 -29.451 1.00 69.25 88 VAL A O 1
ATOM 683 N N . VAL A 1 89 ? 10.261 -7.749 -30.036 1.00 72.62 89 VAL A N 1
ATOM 684 C CA . VAL A 1 89 ? 10.801 -8.430 -28.844 1.00 72.62 89 VAL A CA 1
ATOM 685 C C . VAL A 1 89 ? 10.429 -7.684 -27.562 1.00 72.62 89 VAL A C 1
ATOM 687 O O . VAL A 1 89 ? 10.008 -8.307 -26.587 1.00 72.62 89 VAL A O 1
ATOM 690 N N . TYR A 1 90 ? 10.518 -6.352 -27.554 1.00 72.56 90 TYR A N 1
ATOM 691 C CA . TYR A 1 90 ? 10.097 -5.539 -26.411 1.00 72.56 90 TYR A CA 1
ATOM 692 C C . TYR A 1 90 ? 8.587 -5.635 -26.160 1.00 72.56 90 TYR A C 1
ATOM 694 O O . TYR A 1 90 ? 8.158 -5.769 -25.014 1.00 72.56 90 TYR A O 1
ATOM 702 N N . GLY A 1 91 ? 7.785 -5.610 -27.227 1.00 64.50 91 GLY A N 1
ATOM 703 C CA . GLY A 1 91 ? 6.339 -5.806 -27.177 1.00 64.50 91 GLY A CA 1
ATOM 704 C C . GLY A 1 91 ? 5.971 -7.173 -26.608 1.00 64.50 91 GLY A C 1
ATOM 705 O O . GLY A 1 91 ? 5.144 -7.244 -25.705 1.00 64.50 91 GLY A O 1
ATOM 706 N N . ILE A 1 92 ? 6.648 -8.238 -27.048 1.00 71.62 92 ILE A N 1
ATOM 707 C CA . ILE A 1 92 ? 6.491 -9.597 -26.514 1.00 71.62 92 ILE A CA 1
ATOM 708 C C . ILE A 1 92 ? 6.905 -9.645 -25.043 1.00 71.62 92 ILE A C 1
ATOM 710 O O . ILE A 1 92 ? 6.165 -10.187 -24.232 1.00 71.62 92 ILE A O 1
ATOM 714 N N . HIS A 1 93 ? 8.031 -9.042 -24.658 1.00 72.06 93 HIS A N 1
ATOM 715 C CA . HIS A 1 93 ? 8.464 -9.008 -23.260 1.00 72.06 93 HIS A CA 1
ATOM 716 C C . HIS A 1 93 ? 7.463 -8.264 -22.364 1.00 72.06 93 HIS A C 1
ATOM 718 O O . HIS A 1 93 ? 7.121 -8.746 -21.287 1.00 72.06 93 HIS A O 1
ATOM 724 N N . LYS A 1 94 ? 6.927 -7.123 -22.816 1.00 65.38 94 LYS A N 1
ATOM 725 C CA . LYS A 1 94 ? 5.863 -6.397 -22.107 1.00 65.38 94 LYS A CA 1
ATOM 726 C C . LYS A 1 94 ? 4.563 -7.187 -22.061 1.00 65.38 94 LYS A C 1
ATOM 728 O O . LYS A 1 94 ? 3.912 -7.197 -21.023 1.00 65.38 94 LYS A O 1
ATOM 733 N N . PHE A 1 95 ? 4.201 -7.860 -23.146 1.00 65.62 95 PHE A N 1
ATOM 734 C CA . PHE A 1 95 ? 3.020 -8.710 -23.211 1.00 65.62 95 PHE A CA 1
ATOM 735 C C . PHE A 1 95 ? 3.138 -9.907 -22.263 1.00 65.62 95 PHE A C 1
ATOM 737 O O . PHE A 1 95 ? 2.206 -10.172 -21.511 1.00 65.62 95 PHE A O 1
ATOM 744 N N . LEU A 1 96 ? 4.298 -10.568 -22.220 1.00 70.06 96 LEU A N 1
ATOM 745 C CA . LEU A 1 96 ? 4.607 -11.645 -21.280 1.00 70.06 96 LEU A CA 1
ATOM 746 C C . LEU A 1 96 ? 4.620 -11.144 -19.837 1.00 70.06 96 LEU A C 1
ATOM 748 O O . LEU A 1 96 ? 3.977 -11.764 -19.005 1.00 70.06 96 LEU A O 1
ATOM 752 N N . ALA A 1 97 ? 5.229 -9.994 -19.541 1.00 59.44 97 ALA A N 1
ATOM 753 C CA . ALA A 1 97 ? 5.200 -9.402 -18.201 1.00 59.44 97 ALA A CA 1
ATOM 754 C C . ALA A 1 97 ? 3.774 -9.021 -17.758 1.00 59.44 97 ALA A C 1
ATOM 756 O O . ALA A 1 97 ? 3.410 -9.186 -16.596 1.00 59.44 97 ALA A O 1
ATOM 757 N N . VAL A 1 98 ? 2.935 -8.544 -18.685 1.00 57.22 98 VAL A N 1
ATOM 758 C CA . VAL A 1 98 ? 1.509 -8.286 -18.430 1.00 57.22 98 VAL A CA 1
ATOM 759 C C . VAL A 1 98 ? 0.743 -9.594 -18.246 1.00 57.22 98 VAL A C 1
ATOM 761 O O . VAL A 1 98 ? -0.130 -9.656 -17.388 1.00 57.22 98 VAL A O 1
ATOM 764 N N . MET A 1 99 ? 1.052 -10.642 -19.009 1.00 61.16 99 MET A N 1
ATOM 765 C CA . MET A 1 99 ? 0.426 -11.956 -18.858 1.00 61.16 99 MET A CA 1
ATOM 766 C C . MET A 1 99 ? 0.847 -12.654 -17.567 1.00 61.16 99 MET A C 1
ATOM 768 O O . MET A 1 99 ? -0.010 -13.205 -16.894 1.00 61.16 99 MET A O 1
ATOM 772 N N . GLU A 1 100 ? 2.120 -12.607 -17.185 1.00 52.34 100 GLU A N 1
ATOM 773 C CA . GLU A 1 100 ? 2.625 -13.105 -15.904 1.00 52.34 100 GLU A CA 1
ATOM 774 C C . GLU A 1 100 ? 2.021 -12.316 -14.748 1.00 52.34 100 GLU A C 1
ATOM 776 O O . GLU A 1 100 ? 1.521 -12.925 -13.807 1.00 52.34 100 GLU A O 1
ATOM 781 N N . GLY A 1 101 ? 1.943 -10.986 -14.867 1.00 41.16 101 GLY A N 1
ATOM 782 C CA . GLY A 1 101 ? 1.200 -10.142 -13.935 1.00 41.16 101 GLY A CA 1
ATOM 783 C C . GLY A 1 101 ? -0.265 -10.569 -13.829 1.00 41.16 101 GLY A C 1
ATOM 784 O O . GLY A 1 101 ? -0.765 -10.776 -12.731 1.00 41.16 101 GLY A O 1
ATOM 785 N N . LYS A 1 102 ? -0.941 -10.814 -14.957 1.00 43.72 102 LYS A N 1
ATOM 786 C CA . LYS A 1 102 ? -2.322 -11.321 -14.993 1.00 43.72 102 LYS A CA 1
ATOM 787 C C . LYS A 1 102 ? -2.461 -12.755 -14.476 1.00 43.72 102 LYS A C 1
ATOM 789 O O . LYS A 1 102 ? -3.527 -13.094 -13.982 1.00 43.72 102 LYS A O 1
ATOM 794 N N . ARG A 1 103 ? -1.430 -13.597 -14.573 1.00 46.69 103 ARG A N 1
ATOM 795 C CA . ARG A 1 103 ? -1.436 -15.003 -14.132 1.00 46.69 103 ARG A CA 1
ATOM 796 C C . ARG A 1 103 ? -1.180 -15.119 -12.629 1.00 46.69 103 ARG A C 1
ATOM 798 O O . ARG A 1 103 ? -1.874 -15.878 -11.965 1.00 46.69 103 ARG A O 1
ATOM 805 N N . LEU A 1 104 ? -0.254 -14.320 -12.097 1.00 42.41 104 LEU A N 1
ATOM 806 C CA . LEU A 1 104 ? -0.045 -14.121 -10.658 1.00 42.41 104 LEU A CA 1
ATOM 807 C C . LEU A 1 104 ? -1.283 -13.504 -10.005 1.00 42.41 104 LEU A C 1
ATOM 809 O O . LEU A 1 104 ? -1.688 -13.962 -8.938 1.00 42.41 104 LEU A O 1
ATOM 813 N N . VAL A 1 105 ? -1.917 -12.544 -10.690 1.00 39.22 105 VAL A N 1
ATOM 814 C CA . VAL A 1 105 ? -3.228 -12.016 -10.309 1.00 39.22 105 VAL A CA 1
ATOM 815 C C . VAL A 1 105 ? -4.259 -13.142 -10.365 1.00 39.22 105 VAL A C 1
ATOM 817 O O . VAL A 1 105 ? -4.758 -13.463 -9.313 1.00 39.22 105 VAL A O 1
ATOM 820 N N . ASN A 1 106 ? -4.489 -13.863 -11.466 1.00 39.66 106 ASN A N 1
ATOM 821 C CA . ASN A 1 106 ? -5.546 -14.893 -11.552 1.00 39.66 106 ASN A CA 1
ATOM 822 C C . ASN A 1 106 ? -5.455 -16.055 -10.549 1.00 39.66 106 ASN A C 1
ATOM 824 O O . ASN A 1 106 ? -6.489 -16.544 -10.102 1.00 39.66 106 ASN A O 1
ATOM 828 N N . VAL A 1 107 ? -4.250 -16.497 -10.182 1.00 47.56 107 VAL A N 1
ATOM 829 C CA . VAL A 1 107 ? -4.073 -17.584 -9.198 1.00 47.56 107 VAL A CA 1
ATOM 830 C C . VAL A 1 107 ? -4.350 -17.103 -7.764 1.00 47.56 107 VAL A C 1
ATOM 832 O O . VAL A 1 107 ? -4.704 -17.912 -6.915 1.00 47.56 107 VAL A O 1
ATOM 835 N N . HIS A 1 108 ? -4.271 -15.792 -7.509 1.00 41.53 108 HIS A N 1
ATOM 836 C CA . HIS A 1 108 ? -4.592 -15.179 -6.213 1.00 41.53 108 HIS A CA 1
ATOM 837 C C . HIS A 1 108 ? -5.857 -14.289 -6.252 1.00 41.53 108 HIS A C 1
ATOM 839 O O . HIS A 1 108 ? -6.334 -13.846 -5.214 1.00 41.53 108 HIS A O 1
ATOM 845 N N . SER A 1 109 ? -6.450 -14.024 -7.422 1.00 36.47 109 SER A N 1
ATOM 846 C CA . SER A 1 109 ? -7.518 -13.033 -7.624 1.00 36.47 109 SER A CA 1
ATOM 847 C C . SER A 1 109 ? -8.909 -13.619 -7.599 1.00 36.47 109 SER A C 1
ATOM 849 O O . SER A 1 109 ? -9.850 -12.845 -7.463 1.00 36.47 109 SER A O 1
ATOM 851 N N . GLN A 1 110 ? -9.075 -14.942 -7.614 1.00 41.66 110 GLN A N 1
ATOM 852 C CA . GLN A 1 110 ? -10.371 -15.507 -7.231 1.00 41.66 110 GLN A CA 1
ATOM 853 C C . GLN A 1 110 ? -10.735 -15.166 -5.771 1.00 41.66 110 GLN A C 1
ATOM 855 O O . GLN A 1 110 ? -11.903 -15.239 -5.416 1.00 41.66 110 GLN A O 1
ATOM 860 N N . GLN A 1 111 ? -9.775 -14.672 -4.973 1.00 40.09 111 GLN A N 1
ATOM 861 C CA . GLN A 1 111 ? -10.010 -14.064 -3.656 1.00 40.09 111 GLN A CA 1
ATOM 862 C C . GLN A 1 111 ? -9.582 -12.577 -3.553 1.00 40.09 111 GLN A C 1
ATOM 864 O O . GLN A 1 111 ? -9.751 -11.971 -2.502 1.00 40.09 111 GLN A O 1
ATOM 869 N N . LEU A 1 112 ? -9.053 -11.950 -4.618 1.00 38.41 112 LEU A N 1
ATOM 870 C CA . LEU A 1 112 ? -8.470 -10.586 -4.578 1.00 38.41 112 LEU A CA 1
ATOM 871 C C . LEU A 1 112 ? -8.860 -9.669 -5.762 1.00 38.41 112 LEU A C 1
ATOM 873 O O . LEU A 1 112 ? -8.272 -8.601 -5.943 1.00 38.41 112 LEU A O 1
ATOM 877 N N . SER A 1 113 ? -9.858 -10.030 -6.576 1.00 30.86 113 SER A N 1
ATOM 878 C CA . SER A 1 113 ? -10.299 -9.250 -7.751 1.00 30.86 113 SER A CA 1
ATOM 879 C C . SER A 1 113 ? -11.116 -7.982 -7.423 1.00 30.86 113 SER A C 1
ATOM 881 O O . SER A 1 113 ? -12.144 -7.742 -8.045 1.00 30.86 113 SER A O 1
ATOM 883 N N . TYR A 1 114 ? -10.658 -7.153 -6.478 1.00 40.41 114 TYR A N 1
ATOM 884 C CA . TYR A 1 114 ? -11.182 -5.794 -6.219 1.00 40.41 114 TYR A CA 1
ATOM 885 C C . TYR A 1 114 ? -10.093 -4.783 -5.819 1.00 40.41 114 TYR A C 1
ATOM 887 O O . TYR A 1 114 ? -10.352 -3.734 -5.233 1.00 40.41 114 TYR A O 1
ATOM 895 N N . VAL A 1 115 ? -8.838 -5.058 -6.171 1.00 44.09 115 VAL A N 1
ATOM 896 C CA . VAL A 1 115 ? -7.737 -4.103 -6.005 1.00 44.09 115 VAL A CA 1
ATOM 897 C C . VAL A 1 115 ? -7.704 -3.173 -7.222 1.00 44.09 115 VAL A C 1
ATOM 899 O O . VAL A 1 115 ? -6.886 -3.327 -8.126 1.00 44.09 115 VAL A O 1
ATOM 902 N N . THR A 1 116 ? -8.617 -2.203 -7.300 1.00 38.09 116 THR A N 1
ATOM 903 C CA . THR A 1 116 ? -8.456 -1.055 -8.208 1.00 38.09 116 THR A CA 1
ATOM 904 C C . THR A 1 116 ? -8.893 0.244 -7.530 1.00 38.09 116 THR A C 1
ATOM 906 O O . THR A 1 116 ? -10.004 0.373 -7.038 1.00 38.09 116 THR A O 1
ATOM 909 N N . SER A 1 117 ? -7.937 1.181 -7.519 1.00 42.59 117 SER A N 1
ATOM 910 C CA . SER A 1 117 ? -8.024 2.621 -7.236 1.00 42.59 117 SER A CA 1
ATOM 911 C C . SER A 1 117 ? -8.569 3.071 -5.878 1.00 42.59 117 SER A C 1
ATOM 913 O O . SER A 1 117 ? -9.717 3.462 -5.791 1.00 42.59 117 SER A O 1
ATOM 915 N N . GLY A 1 118 ? -7.685 3.120 -4.871 1.00 49.53 118 GLY A N 1
ATOM 916 C CA . GLY A 1 118 ? -7.427 4.250 -3.946 1.00 49.53 118 GLY A CA 1
ATOM 917 C C . GLY A 1 118 ? -8.559 5.043 -3.268 1.00 49.53 118 GLY A C 1
ATOM 918 O O . GLY A 1 118 ? -8.245 5.997 -2.563 1.00 49.53 118 GLY A O 1
ATOM 919 N N . GLN A 1 119 ? -9.823 4.699 -3.466 1.00 58.28 119 GLN A N 1
ATOM 920 C CA . GLN A 1 119 ? -10.996 5.394 -2.965 1.00 58.28 119 GLN A CA 1
ATOM 921 C C . GLN A 1 119 ? -11.935 4.359 -2.357 1.00 58.28 119 GLN A C 1
ATOM 923 O O . GLN A 1 119 ? -12.201 3.315 -2.950 1.00 58.28 119 GLN A O 1
ATOM 928 N N . LEU A 1 120 ? -12.397 4.653 -1.146 1.00 68.75 120 LEU A N 1
ATOM 929 C CA . LEU A 1 120 ? -13.444 3.896 -0.483 1.00 68.75 120 LEU A CA 1
ATOM 930 C C . LEU A 1 120 ? -14.771 4.221 -1.192 1.00 68.75 120 LEU A C 1
ATOM 932 O O . LEU A 1 120 ? -15.142 5.395 -1.278 1.00 68.75 120 LEU A O 1
ATOM 936 N N . PHE A 1 121 ? -15.450 3.215 -1.746 1.00 71.94 121 PHE A N 1
ATOM 937 C CA . PHE A 1 121 ? -16.725 3.398 -2.443 1.00 71.94 121 PHE A CA 1
ATOM 938 C C . PHE A 1 121 ? -17.879 3.052 -1.507 1.00 71.94 121 PHE A C 1
ATOM 940 O O . PHE A 1 121 ? -17.947 1.946 -0.989 1.00 71.94 121 PHE A O 1
ATOM 947 N N . PHE A 1 122 ? -18.802 3.992 -1.314 1.00 70.56 122 PHE A N 1
ATOM 948 C CA . PHE A 1 122 ? -20.002 3.777 -0.509 1.00 70.56 122 PHE A CA 1
ATOM 949 C C . PHE A 1 122 ? -21.189 3.464 -1.420 1.00 70.56 122 PHE A C 1
ATOM 951 O O . PHE A 1 122 ? -21.640 4.330 -2.175 1.00 70.56 122 PHE A O 1
ATOM 958 N N . SER A 1 123 ? -21.703 2.237 -1.353 1.00 71.50 123 SER A N 1
ATOM 959 C CA . SER A 1 123 ? -22.903 1.838 -2.092 1.00 71.50 123 SER A CA 1
ATOM 960 C C . SER A 1 123 ? -24.156 2.375 -1.405 1.00 71.50 123 SER A C 1
ATOM 962 O O . SER A 1 123 ? -24.461 1.971 -0.290 1.00 71.50 123 SER A O 1
ATOM 964 N N . GLN A 1 124 ? -24.937 3.236 -2.068 1.00 65.81 124 GLN A N 1
ATOM 965 C CA . GLN A 1 124 ? -26.225 3.689 -1.513 1.00 65.81 124 GLN A CA 1
ATOM 966 C C . GLN A 1 124 ? -27.184 2.523 -1.215 1.00 65.81 124 GLN A C 1
ATOM 968 O O . GLN A 1 124 ? -27.969 2.621 -0.276 1.00 65.81 124 GLN A O 1
ATOM 973 N N . GLY A 1 125 ? -27.102 1.421 -1.971 1.00 71.12 125 GLY A N 1
ATOM 974 C CA . GLY A 1 125 ? -27.904 0.221 -1.718 1.00 71.12 125 GLY A CA 1
ATOM 975 C C . GLY A 1 125 ? -27.582 -0.420 -0.366 1.00 71.12 125 GLY A C 1
ATOM 976 O O . GLY A 1 125 ? -28.495 -0.701 0.403 1.00 71.12 125 GLY A O 1
ATOM 977 N N . ALA A 1 126 ? -26.296 -0.527 -0.021 1.00 72.25 126 ALA A N 1
ATOM 978 C CA . ALA A 1 126 ? -25.848 -1.107 1.246 1.00 72.25 126 ALA A CA 1
ATOM 979 C C . ALA A 1 126 ? -26.340 -0.305 2.465 1.00 72.25 126 ALA A C 1
ATOM 981 O O . ALA A 1 126 ? -26.803 -0.875 3.452 1.00 72.25 126 ALA A O 1
ATOM 982 N N . PHE A 1 127 ? -26.320 1.032 2.392 1.00 71.19 127 PHE A N 1
ATOM 983 C CA . PHE A 1 127 ? -26.834 1.891 3.470 1.00 71.19 127 PHE A CA 1
ATOM 984 C C . PHE A 1 127 ? -28.363 1.828 3.605 1.00 71.19 127 PHE A C 1
ATOM 986 O O . PHE A 1 127 ? -28.889 1.852 4.720 1.00 71.19 127 PHE A O 1
ATOM 993 N N . GLN A 1 128 ? -29.085 1.691 2.488 1.00 72.69 128 GLN A N 1
ATOM 994 C CA . GLN A 1 128 ? -30.539 1.507 2.500 1.00 72.69 128 GLN A CA 1
ATOM 995 C C . GLN A 1 128 ? -30.934 0.154 3.105 1.00 72.69 128 GLN A C 1
ATOM 997 O O . GLN A 1 128 ? -31.820 0.094 3.961 1.00 72.69 128 GLN A O 1
ATOM 1002 N N . GLU A 1 129 ? -30.244 -0.922 2.728 1.00 76.88 129 GLU A N 1
ATOM 1003 C CA . GLU A 1 129 ? -30.428 -2.258 3.309 1.00 76.88 129 GLU A CA 1
ATOM 1004 C C . GLU A 1 129 ? -30.065 -2.285 4.795 1.00 76.88 129 GLU A C 1
ATOM 1006 O O . GLU A 1 129 ? -30.758 -2.924 5.597 1.00 76.88 129 GLU A O 1
ATOM 1011 N N . ALA A 1 130 ? -29.056 -1.500 5.188 1.00 72.56 130 ALA A N 1
ATOM 1012 C CA . ALA A 1 130 ? -28.657 -1.288 6.570 1.00 72.56 130 ALA A CA 1
ATOM 1013 C C . ALA A 1 130 ? -29.708 -0.536 7.413 1.00 72.56 130 ALA A C 1
ATOM 1015 O O . ALA A 1 130 ? -29.642 -0.599 8.641 1.00 72.56 130 ALA A O 1
ATOM 1016 N N . LYS A 1 131 ? -30.755 0.059 6.817 1.00 80.38 131 LYS A N 1
ATOM 1017 C CA . LYS A 1 131 ? -31.811 0.826 7.520 1.00 80.38 131 LYS A CA 1
ATOM 1018 C C . LYS A 1 131 ? -31.248 1.863 8.508 1.00 80.38 131 LYS A C 1
ATOM 1020 O O . LYS A 1 131 ? -31.839 2.088 9.561 1.00 80.38 131 LYS A O 1
ATOM 1025 N N . LEU A 1 132 ? -30.103 2.455 8.177 1.00 74.00 132 LEU A N 1
ATOM 1026 C CA . LEU A 1 132 ? -29.506 3.521 8.974 1.00 74.00 132 LEU A CA 1
ATOM 1027 C C . LEU A 1 132 ? -30.286 4.819 8.751 1.00 74.00 132 LEU A C 1
ATOM 1029 O O . LEU A 1 132 ? -30.800 5.078 7.658 1.00 74.00 132 LEU A O 1
ATOM 1033 N N . SER A 1 133 ? -30.389 5.642 9.789 1.00 80.88 133 SER A N 1
ATOM 1034 C CA . SER A 1 133 ? -30.828 7.027 9.635 1.00 80.88 133 SER A CA 1
ATOM 1035 C C . SER A 1 133 ? -29.803 7.818 8.813 1.00 80.88 133 SER A C 1
ATOM 1037 O O . SER A 1 133 ? -28.641 7.430 8.691 1.00 80.88 133 SER A O 1
ATOM 1039 N N . ARG A 1 134 ? -30.212 8.965 8.259 1.00 78.25 134 ARG A N 1
ATOM 1040 C CA . ARG A 1 134 ? -29.292 9.833 7.497 1.00 78.25 134 ARG A CA 1
ATOM 1041 C C . ARG A 1 134 ? -28.112 10.314 8.343 1.00 78.25 134 ARG A C 1
ATOM 1043 O O . ARG A 1 134 ? -27.001 10.419 7.844 1.00 78.25 134 ARG A O 1
ATOM 1050 N N . GLU A 1 135 ? -28.363 10.585 9.620 1.00 81.06 135 GLU A N 1
ATOM 1051 C CA . GLU A 1 135 ? -27.350 11.039 10.576 1.00 81.06 135 GLU A CA 1
ATOM 1052 C C . GLU A 1 135 ? -26.315 9.939 10.854 1.00 81.06 135 GLU A C 1
ATOM 1054 O O . GLU A 1 135 ? -25.114 10.209 10.873 1.00 81.06 135 GLU A O 1
ATOM 1059 N N . GLU A 1 136 ? -26.763 8.688 10.995 1.00 77.50 136 GLU A N 1
ATOM 1060 C CA . GLU A 1 136 ? -25.879 7.527 11.137 1.00 77.50 136 GLU A CA 1
ATOM 1061 C C . GLU A 1 136 ? -25.103 7.247 9.846 1.00 77.50 136 GLU A C 1
ATOM 1063 O O . GLU A 1 136 ? -23.902 7.004 9.895 1.00 77.50 136 GLU A O 1
ATOM 1068 N N . GLU A 1 137 ? -25.751 7.329 8.682 1.00 77.81 137 GLU A N 1
ATOM 1069 C CA . GLU A 1 137 ? -25.095 7.169 7.381 1.00 77.81 137 GLU A CA 1
ATOM 1070 C C . GLU A 1 137 ? -23.956 8.185 7.189 1.00 77.81 137 GLU A C 1
ATOM 1072 O O . GLU A 1 137 ? -22.845 7.807 6.803 1.00 77.81 137 GLU A O 1
ATOM 1077 N N . ASP A 1 138 ? -24.204 9.461 7.489 1.00 78.06 138 ASP A N 1
ATOM 1078 C CA . ASP A 1 138 ? -23.199 10.519 7.371 1.00 78.06 138 ASP A CA 1
ATOM 1079 C C . ASP A 1 138 ? -22.049 10.333 8.372 1.00 78.06 138 ASP A C 1
ATOM 1081 O O . ASP A 1 138 ? -20.881 10.519 8.012 1.00 78.06 138 ASP A O 1
ATOM 1085 N N . PHE A 1 139 ? -22.356 9.916 9.605 1.00 81.81 139 PHE A N 1
ATOM 1086 C CA . PHE A 1 139 ? -21.344 9.584 10.608 1.00 81.81 139 PHE A CA 1
ATOM 1087 C C . PHE A 1 139 ? -20.438 8.440 10.134 1.00 81.81 139 PHE A C 1
ATOM 1089 O O . PHE A 1 139 ? -19.215 8.591 10.120 1.00 81.81 139 PHE A O 1
ATOM 1096 N N . VAL A 1 140 ? -21.030 7.331 9.680 1.00 82.31 140 VAL A N 1
ATOM 1097 C CA . VAL A 1 140 ? -20.306 6.141 9.208 1.00 82.31 140 VAL A CA 1
ATOM 1098 C C . VAL A 1 140 ? -19.406 6.477 8.024 1.00 82.31 140 VAL A C 1
ATOM 1100 O O . VAL A 1 140 ? -18.229 6.115 8.013 1.00 82.31 140 VAL A O 1
ATOM 1103 N N . LYS A 1 141 ? -19.927 7.208 7.031 1.00 81.56 141 LYS A N 1
ATOM 1104 C CA . LYS A 1 141 ? -19.140 7.612 5.859 1.00 81.56 141 LYS A CA 1
ATOM 1105 C C . LYS A 1 141 ? -17.941 8.459 6.245 1.00 81.56 141 LYS A C 1
ATOM 1107 O O . LYS A 1 141 ? -16.840 8.223 5.744 1.00 81.56 141 LYS A O 1
ATOM 1112 N N . LYS A 1 142 ? -18.155 9.442 7.121 1.00 81.38 142 LYS A N 1
ATOM 1113 C CA . LYS A 1 142 ? -17.103 10.351 7.564 1.00 81.38 142 LYS A CA 1
ATOM 1114 C C . LYS A 1 142 ? -16.025 9.608 8.350 1.00 81.38 142 LYS A C 1
ATOM 1116 O O . LYS A 1 142 ? -14.850 9.741 8.019 1.00 81.38 142 LYS A O 1
ATOM 1121 N N . ASP A 1 143 ? -16.413 8.801 9.333 1.00 83.81 143 ASP A N 1
ATOM 1122 C CA . ASP A 1 143 ? -15.459 8.085 10.184 1.00 83.81 143 ASP A CA 1
ATOM 1123 C C . ASP A 1 143 ? -14.652 7.049 9.383 1.00 83.81 143 ASP A C 1
ATOM 1125 O O . ASP A 1 143 ? -13.420 7.025 9.452 1.00 83.81 143 ASP A O 1
ATOM 1129 N N . LEU A 1 144 ? -15.306 6.274 8.506 1.00 85.44 144 LEU A N 1
ATOM 1130 C CA . LEU A 1 144 ? -14.605 5.341 7.618 1.00 85.44 144 LEU A CA 1
ATOM 1131 C C . LEU A 1 144 ? -13.657 6.061 6.654 1.00 85.44 144 LEU A C 1
ATOM 1133 O O . LEU A 1 144 ? -12.545 5.583 6.433 1.00 85.44 144 LEU A O 1
ATOM 1137 N N . GLN A 1 145 ? -14.044 7.217 6.102 1.00 84.50 145 GLN A N 1
ATOM 1138 C CA . GLN A 1 145 ? -13.147 8.014 5.261 1.00 84.50 145 GLN A CA 1
ATOM 1139 C C . GLN A 1 145 ? -11.919 8.500 6.027 1.00 84.50 145 GLN A C 1
ATOM 1141 O O . GLN A 1 145 ? -10.805 8.359 5.520 1.00 84.50 145 GLN A O 1
ATOM 1146 N N . GLU A 1 146 ? -12.098 9.051 7.227 1.00 86.19 146 GLU A N 1
ATOM 1147 C CA . GLU A 1 146 ? -10.995 9.543 8.057 1.00 86.19 146 GLU A CA 1
ATOM 1148 C C . GLU A 1 146 ? -9.999 8.419 8.377 1.00 86.19 146 GLU A C 1
ATOM 1150 O O . GLU A 1 146 ? -8.790 8.574 8.180 1.00 86.19 146 GLU A O 1
ATOM 1155 N N . ARG A 1 147 ? -10.494 7.246 8.784 1.00 87.88 147 ARG A N 1
ATOM 1156 C CA . ARG A 1 147 ? -9.652 6.074 9.073 1.00 87.88 147 ARG A CA 1
ATOM 1157 C C . ARG A 1 147 ? -8.994 5.506 7.815 1.00 87.88 147 ARG A C 1
ATOM 1159 O O . ARG A 1 147 ? -7.820 5.135 7.847 1.00 87.88 147 ARG A O 1
ATOM 1166 N N . TYR A 1 148 ? -9.697 5.497 6.686 1.00 87.62 148 TYR A N 1
ATOM 1167 C CA . TYR A 1 148 ? -9.140 5.019 5.423 1.00 87.62 148 TYR A CA 1
ATOM 1168 C C . TYR A 1 148 ? -7.998 5.908 4.907 1.00 87.62 148 TYR A C 1
ATOM 1170 O O . TYR A 1 148 ? -7.047 5.397 4.314 1.00 87.62 148 TYR A O 1
ATOM 1178 N N . GLN A 1 149 ? -8.021 7.220 5.174 1.00 84.88 149 GLN A N 1
ATOM 1179 C CA . GLN A 1 149 ? -6.881 8.088 4.846 1.00 84.88 149 GLN A CA 1
ATOM 1180 C C . GLN A 1 149 ? -5.616 7.681 5.606 1.00 84.88 149 GLN A C 1
ATOM 1182 O O . GLN A 1 149 ? -4.550 7.580 4.998 1.00 84.88 149 GLN A O 1
ATOM 1187 N N . VAL A 1 150 ? -5.737 7.344 6.894 1.00 87.38 150 VAL A N 1
ATOM 1188 C CA . VAL A 1 150 ? -4.611 6.808 7.678 1.00 87.38 150 VAL A CA 1
ATOM 1189 C C . VAL A 1 150 ? -4.083 5.521 7.039 1.00 87.38 150 VAL A C 1
ATOM 1191 O O . VAL A 1 150 ? -2.877 5.355 6.875 1.00 87.38 150 VAL A O 1
ATOM 1194 N N . PHE A 1 151 ? -4.968 4.629 6.586 1.00 89.88 151 PHE A N 1
ATOM 1195 C CA . PHE A 1 151 ? -4.558 3.406 5.889 1.00 89.88 151 PHE A CA 1
ATOM 1196 C C . PHE A 1 151 ? -3.773 3.707 4.600 1.00 89.88 151 PHE A C 1
ATOM 1198 O O . PHE A 1 151 ? -2.747 3.074 4.334 1.00 89.88 151 PHE A O 1
ATOM 1205 N N . ILE A 1 152 ? -4.207 4.700 3.814 1.00 85.88 152 ILE A N 1
ATOM 1206 C CA . ILE A 1 152 ? -3.493 5.134 2.604 1.00 85.88 152 ILE A CA 1
ATOM 1207 C C . ILE A 1 152 ? -2.075 5.612 2.944 1.00 85.88 152 ILE A C 1
ATOM 1209 O O . ILE A 1 152 ? -1.147 5.322 2.184 1.00 85.88 152 ILE A O 1
ATOM 1213 N N . GLU A 1 153 ? -1.893 6.329 4.054 1.00 85.19 153 GLU A N 1
ATOM 1214 C CA . GLU A 1 153 ? -0.575 6.773 4.517 1.00 85.19 153 GLU A CA 1
ATOM 1215 C C . GLU A 1 153 ? 0.316 5.595 4.917 1.00 85.19 153 GLU A C 1
ATOM 1217 O O . GLU A 1 153 ? 1.459 5.519 4.461 1.00 85.19 153 GLU A O 1
ATOM 1222 N N . LEU A 1 154 ? -0.212 4.634 5.682 1.00 85.31 154 LEU A N 1
ATOM 1223 C CA . LEU A 1 154 ? 0.521 3.428 6.086 1.00 85.31 154 LEU A CA 1
ATOM 1224 C C . LEU A 1 154 ? 0.977 2.607 4.878 1.00 85.31 154 LEU A C 1
ATOM 1226 O O . LEU A 1 154 ? 2.123 2.158 4.820 1.00 85.31 154 LEU A O 1
ATOM 1230 N N . ARG A 1 155 ? 0.122 2.475 3.857 1.00 84.69 155 ARG A N 1
ATOM 1231 C CA . ARG A 1 155 ? 0.451 1.755 2.618 1.00 84.69 155 ARG A CA 1
ATOM 1232 C C . ARG A 1 155 ? 1.619 2.377 1.844 1.00 84.69 155 ARG A C 1
ATOM 1234 O O . ARG A 1 155 ? 2.225 1.703 1.017 1.00 84.69 155 ARG A O 1
ATOM 1241 N N . ARG A 1 156 ? 1.924 3.660 2.063 1.00 82.00 156 ARG A N 1
ATOM 1242 C CA . ARG A 1 156 ? 3.054 4.352 1.416 1.00 82.00 156 ARG A CA 1
ATOM 1243 C C . ARG A 1 156 ? 4.381 4.149 2.153 1.00 82.00 156 ARG A C 1
ATOM 1245 O O . ARG A 1 156 ? 5.414 4.501 1.591 1.00 82.00 156 ARG A O 1
ATOM 1252 N N . GLN A 1 157 ? 4.360 3.617 3.376 1.00 80.88 157 GLN A N 1
ATOM 1253 C CA . GLN A 1 157 ? 5.563 3.380 4.173 1.00 80.88 157 GLN A CA 1
ATOM 1254 C C . GLN A 1 157 ? 6.295 2.119 3.693 1.00 80.88 157 GLN A C 1
ATOM 1256 O O . GLN A 1 157 ? 5.685 1.061 3.537 1.00 80.88 157 GLN A O 1
ATOM 1261 N N . ASP A 1 158 ? 7.611 2.218 3.499 1.00 72.06 158 ASP A N 1
ATOM 1262 C CA . ASP A 1 158 ? 8.468 1.106 3.062 1.00 72.06 158 ASP A CA 1
ATOM 1263 C C . ASP A 1 158 ? 9.127 0.406 4.262 1.00 72.06 158 ASP A C 1
ATOM 1265 O O . ASP A 1 158 ? 10.331 0.496 4.473 1.00 72.06 158 ASP A O 1
ATOM 1269 N N . ILE A 1 159 ? 8.312 -0.251 5.096 1.00 78.50 159 ILE A N 1
ATOM 1270 C CA . ILE A 1 159 ? 8.771 -0.945 6.319 1.00 78.50 159 ILE A CA 1
ATOM 1271 C C . ILE A 1 159 ? 8.664 -2.474 6.240 1.00 78.50 159 ILE A C 1
ATOM 1273 O O . ILE A 1 159 ? 8.902 -3.173 7.227 1.00 78.50 159 ILE A O 1
ATOM 1277 N N . GLY A 1 160 ? 8.323 -3.018 5.068 1.00 72.81 160 GLY A N 1
ATOM 1278 C CA . GLY A 1 160 ? 8.154 -4.464 4.869 1.00 72.81 160 GLY A CA 1
ATOM 1279 C C . GLY A 1 160 ? 9.445 -5.276 5.031 1.00 72.81 160 GLY A C 1
ATOM 1280 O O . GLY A 1 160 ? 9.390 -6.490 5.196 1.00 72.81 160 GLY A O 1
ATOM 1281 N N . THR A 1 161 ? 10.605 -4.617 5.011 1.00 75.00 161 THR A N 1
ATOM 1282 C CA . THR A 1 161 ? 11.912 -5.213 5.325 1.00 75.00 161 THR A CA 1
ATOM 1283 C C . THR A 1 161 ? 12.092 -5.498 6.816 1.00 75.00 161 THR A C 1
ATOM 1285 O O . THR A 1 161 ? 12.843 -6.403 7.169 1.00 75.00 161 THR A O 1
ATOM 1288 N N . TRP A 1 162 ? 11.403 -4.748 7.677 1.00 73.69 162 TRP A N 1
ATOM 1289 C CA . TRP A 1 162 ? 11.484 -4.864 9.131 1.00 73.69 162 TRP A CA 1
ATOM 1290 C C . TRP A 1 162 ? 10.319 -5.676 9.693 1.00 73.69 162 TRP A C 1
ATOM 1292 O O . TRP A 1 162 ? 10.513 -6.543 10.541 1.00 73.69 162 TRP A O 1
ATOM 1302 N N . VAL A 1 163 ? 9.103 -5.418 9.206 1.00 80.19 163 VAL A N 1
ATOM 1303 C CA . VAL A 1 163 ? 7.877 -6.037 9.717 1.00 80.19 163 VAL A CA 1
ATOM 1304 C C . VAL A 1 163 ? 7.495 -7.239 8.864 1.00 80.19 163 VAL A C 1
ATOM 1306 O O . VAL A 1 163 ? 7.107 -7.115 7.698 1.00 80.19 163 VAL A O 1
ATOM 1309 N N . LYS A 1 164 ? 7.548 -8.425 9.473 1.00 77.56 164 LYS A N 1
ATOM 1310 C CA . LYS A 1 164 ? 7.094 -9.660 8.835 1.00 77.56 164 LYS A CA 1
ATOM 1311 C C . LYS A 1 164 ? 5.607 -9.551 8.484 1.00 77.56 164 LYS A C 1
ATOM 1313 O O . LYS A 1 164 ? 4.803 -9.139 9.310 1.00 77.56 164 LYS A O 1
ATOM 1318 N N . ASN A 1 165 ? 5.249 -9.964 7.268 1.00 77.06 165 ASN A N 1
ATOM 1319 C CA . ASN A 1 165 ? 3.870 -9.998 6.763 1.00 77.06 165 ASN A CA 1
ATOM 1320 C C . ASN A 1 165 ? 3.162 -8.630 6.681 1.00 77.06 165 ASN A C 1
ATOM 1322 O O . ASN A 1 165 ? 1.941 -8.592 6.551 1.00 77.06 165 ASN A O 1
ATOM 1326 N N . TYR A 1 166 ? 3.892 -7.509 6.680 1.00 80.38 166 TYR A N 1
ATOM 1327 C CA . TYR A 1 166 ? 3.298 -6.166 6.604 1.00 80.38 166 TYR A CA 1
ATOM 1328 C C . TYR A 1 166 ? 2.343 -5.978 5.412 1.00 80.38 166 TYR A C 1
ATOM 1330 O O . TYR A 1 166 ? 1.247 -5.443 5.553 1.00 80.38 166 TYR A O 1
ATOM 1338 N N . SER A 1 167 ? 2.718 -6.482 4.233 1.00 79.56 167 SER A N 1
ATOM 1339 C CA . SER A 1 167 ? 1.870 -6.434 3.034 1.00 79.56 167 SER A CA 1
ATOM 1340 C C . SER A 1 167 ? 0.561 -7.207 3.198 1.00 79.56 167 SER A C 1
ATOM 1342 O O . SER A 1 167 ? -0.483 -6.752 2.735 1.00 79.56 167 SER A O 1
ATOM 1344 N N . TYR A 1 168 ? 0.608 -8.355 3.873 1.00 77.94 168 TYR A N 1
ATOM 1345 C CA . TYR A 1 168 ? -0.570 -9.161 4.166 1.00 77.94 168 TYR A CA 1
ATOM 1346 C C . TYR A 1 168 ? -1.476 -8.464 5.184 1.00 77.94 168 TYR A C 1
ATOM 1348 O O . TYR A 1 168 ? -2.676 -8.365 4.958 1.00 77.94 168 TYR A O 1
ATOM 1356 N N . GLN A 1 169 ? -0.912 -7.889 6.249 1.00 78.19 169 GLN A N 1
ATOM 1357 C CA . GLN A 1 169 ? -1.678 -7.111 7.229 1.00 78.19 169 GLN A CA 1
ATOM 1358 C C . GLN A 1 169 ? -2.416 -5.939 6.568 1.00 78.19 169 GLN A C 1
ATOM 1360 O O . GLN A 1 169 ? -3.603 -5.739 6.815 1.00 78.19 169 GLN A O 1
ATOM 1365 N N . LEU A 1 170 ? -1.753 -5.211 5.661 1.00 84.44 170 LEU A N 1
ATOM 1366 C CA . LEU A 1 170 ? -2.395 -4.150 4.880 1.00 84.44 170 LEU A CA 1
ATOM 1367 C C . LEU A 1 170 ? -3.526 -4.679 3.985 1.00 84.44 170 LEU A C 1
ATOM 1369 O O . LEU A 1 170 ? -4.538 -3.997 3.828 1.00 84.44 170 LEU A O 1
ATOM 1373 N N . ALA A 1 171 ? -3.382 -5.877 3.413 1.00 82.44 171 ALA A N 1
ATOM 1374 C CA . ALA A 1 171 ? -4.438 -6.501 2.620 1.00 82.44 171 ALA A CA 1
ATOM 1375 C C . ALA A 1 171 ? -5.661 -6.871 3.478 1.00 82.44 171 ALA A C 1
ATOM 1377 O O . ALA A 1 171 ? -6.787 -6.600 3.064 1.00 82.44 171 ALA A O 1
ATOM 1378 N N . VAL A 1 172 ? -5.451 -7.416 4.683 1.00 77.56 172 VAL A N 1
ATOM 1379 C CA . VAL A 1 172 ? -6.537 -7.736 5.628 1.00 77.56 172 VAL A CA 1
ATOM 1380 C C . VAL A 1 172 ? -7.255 -6.464 6.083 1.00 77.56 172 VAL A C 1
ATOM 1382 O O . VAL A 1 172 ? -8.476 -6.395 6.007 1.00 77.56 172 VAL A O 1
ATOM 1385 N N . ILE A 1 173 ? -6.514 -5.417 6.463 1.00 84.06 173 ILE A N 1
ATOM 1386 C CA . ILE A 1 173 ? -7.088 -4.109 6.826 1.00 84.06 173 ILE A CA 1
ATOM 1387 C C . ILE A 1 173 ? -7.934 -3.547 5.675 1.00 84.06 173 ILE A C 1
ATOM 1389 O O . ILE A 1 173 ? -9.045 -3.067 5.893 1.00 84.06 173 ILE A O 1
ATOM 1393 N N . GLN A 1 174 ? -7.438 -3.627 4.436 1.00 86.06 174 GLN A N 1
ATOM 1394 C CA . GLN A 1 174 ? -8.189 -3.183 3.263 1.00 86.06 174 GLN A CA 1
ATOM 1395 C C . GLN A 1 174 ? -9.480 -3.988 3.059 1.00 86.06 174 GLN A C 1
ATOM 1397 O O . GLN A 1 174 ? -10.497 -3.405 2.684 1.00 86.06 174 GLN A O 1
ATOM 1402 N N . ALA A 1 175 ? -9.441 -5.301 3.295 1.00 81.38 175 ALA A N 1
ATOM 1403 C CA . ALA A 1 175 ? -10.616 -6.160 3.207 1.00 81.38 175 ALA A CA 1
ATOM 1404 C C . ALA A 1 175 ? -11.661 -5.792 4.270 1.00 81.38 175 ALA A C 1
ATOM 1406 O O . ALA A 1 175 ? -12.831 -5.664 3.930 1.00 81.38 175 ALA A O 1
ATOM 1407 N N . ILE A 1 176 ? -11.237 -5.512 5.509 1.00 82.06 176 ILE A N 1
ATOM 1408 C CA . ILE A 1 176 ? -12.127 -5.040 6.582 1.00 82.06 176 ILE A CA 1
ATOM 1409 C C . ILE A 1 176 ? -12.815 -3.727 6.189 1.00 82.06 176 ILE A C 1
ATOM 1411 O O . ILE A 1 176 ? -14.030 -3.614 6.300 1.00 82.06 176 ILE A O 1
ATOM 1415 N N . PHE A 1 177 ? -12.065 -2.740 5.687 1.00 85.88 177 PHE A N 1
ATOM 1416 C CA . PHE A 1 177 ? -12.652 -1.464 5.256 1.00 85.88 177 PHE A CA 1
ATOM 1417 C C . PHE A 1 177 ? -13.693 -1.629 4.152 1.00 85.88 177 PHE A C 1
ATOM 1419 O O . PHE A 1 177 ? -14.679 -0.897 4.129 1.00 85.88 177 PHE A O 1
ATOM 1426 N N . ARG A 1 178 ? -13.464 -2.568 3.235 1.00 82.06 178 ARG A N 1
ATOM 1427 C CA . ARG A 1 178 ? -14.410 -2.861 2.168 1.00 82.06 178 ARG A CA 1
ATOM 1428 C C . ARG A 1 178 ? -15.666 -3.542 2.701 1.00 82.06 178 ARG A C 1
ATOM 1430 O O . ARG A 1 178 ? -16.765 -3.133 2.345 1.00 82.06 178 ARG A O 1
ATOM 1437 N N . GLU A 1 179 ? -15.503 -4.528 3.570 1.00 79.75 179 GLU A N 1
ATOM 1438 C CA . GLU A 1 179 ? -16.647 -5.206 4.169 1.00 79.75 179 GLU A CA 1
ATOM 1439 C C . GLU A 1 179 ? -17.499 -4.215 4.972 1.00 79.75 179 GLU A C 1
ATOM 1441 O O . GLU A 1 179 ? -18.713 -4.200 4.848 1.00 79.75 179 GLU A O 1
ATOM 1446 N N . LEU A 1 180 ? -16.879 -3.265 5.676 1.00 80.94 180 LEU A N 1
ATOM 1447 C CA . LEU A 1 180 ? -17.603 -2.194 6.366 1.00 80.94 180 LEU A CA 1
ATOM 1448 C C . LEU A 1 180 ? -18.356 -1.240 5.423 1.00 80.94 180 LEU A C 1
ATOM 1450 O O . LEU A 1 180 ? -19.337 -0.626 5.841 1.00 80.94 180 LEU A O 1
ATOM 1454 N N . THR A 1 181 ? -17.925 -1.090 4.167 1.00 82.00 181 THR A N 1
ATOM 1455 C CA . THR A 1 181 ? -18.692 -0.327 3.166 1.00 82.00 181 THR A CA 1
ATOM 1456 C C . THR A 1 181 ? -19.802 -1.122 2.503 1.00 82.00 181 THR A C 1
ATOM 1458 O O . THR A 1 181 ? -20.812 -0.527 2.121 1.00 82.00 181 THR A O 1
ATOM 1461 N N . ASP A 1 182 ? -19.614 -2.432 2.371 1.00 78.69 182 ASP A N 1
ATOM 1462 C CA . ASP A 1 182 ? -20.589 -3.344 1.776 1.00 78.69 182 ASP A CA 1
ATOM 1463 C C . ASP A 1 182 ? -21.670 -3.734 2.812 1.00 78.69 182 ASP A C 1
ATOM 1465 O O . ASP A 1 182 ? -22.842 -3.862 2.460 1.00 78.69 182 ASP A O 1
ATOM 1469 N N . SER A 1 183 ? -21.313 -3.754 4.102 1.00 78.00 183 SER A N 1
ATOM 1470 C CA . SER A 1 183 ? -22.159 -4.115 5.248 1.00 78.00 183 SER A CA 1
ATOM 1471 C C . SER A 1 183 ? -22.101 -3.069 6.391 1.00 78.00 183 SER A C 1
ATOM 1473 O O . SER A 1 183 ? -21.642 -3.367 7.499 1.00 78.00 183 SER A O 1
ATOM 1475 N N . PRO A 1 184 ? -22.620 -1.831 6.209 1.00 75.00 184 PRO A N 1
ATOM 1476 C CA . PRO A 1 184 ? -22.453 -0.731 7.175 1.00 75.00 184 PRO A CA 1
ATOM 1477 C C . PRO A 1 184 ? -22.975 -0.988 8.597 1.00 75.00 184 PRO A C 1
ATOM 1479 O O . PRO A 1 184 ? -22.509 -0.361 9.547 1.00 75.00 184 PRO A O 1
ATOM 1482 N N . ARG A 1 185 ? -23.929 -1.914 8.780 1.00 73.88 185 ARG A N 1
ATOM 1483 C CA . ARG A 1 185 ? -24.466 -2.272 10.111 1.00 73.88 185 ARG A CA 1
ATOM 1484 C C . ARG A 1 185 ? -23.408 -2.817 11.061 1.00 73.88 185 ARG A C 1
ATOM 1486 O O . ARG A 1 185 ? -23.532 -2.662 12.274 1.00 73.88 185 ARG A O 1
ATOM 1493 N N . GLN A 1 186 ? -22.374 -3.444 10.520 1.00 73.12 186 GLN A N 1
ATOM 1494 C CA . GLN A 1 186 ? -21.353 -4.119 11.309 1.00 73.12 186 GLN A CA 1
ATOM 1495 C C . GLN A 1 186 ? -20.360 -3.154 11.944 1.00 73.12 186 GLN A C 1
ATOM 1497 O O . GLN A 1 186 ? -19.574 -3.568 12.796 1.00 73.12 186 GLN A O 1
ATOM 1502 N N . ILE A 1 187 ? -20.417 -1.862 11.608 1.00 74.31 187 ILE A N 1
ATOM 1503 C CA . ILE A 1 187 ? -19.519 -0.866 12.189 1.00 74.31 187 ILE A CA 1
ATOM 1504 C C . ILE A 1 187 ? -19.585 -0.836 13.723 1.00 74.31 187 ILE A C 1
ATOM 1506 O O . ILE A 1 187 ? -18.557 -0.686 14.375 1.00 74.31 187 ILE A O 1
ATOM 1510 N N . LEU A 1 188 ? -20.763 -1.094 14.304 1.00 70.38 188 LEU A N 1
ATOM 1511 C CA . LEU A 1 188 ? -20.964 -1.162 15.757 1.00 70.38 188 LEU A CA 1
ATOM 1512 C C . LEU A 1 188 ? -20.226 -2.340 16.404 1.00 70.38 188 LEU A C 1
ATOM 1514 O O . LEU A 1 188 ? -19.792 -2.252 17.548 1.00 70.38 188 LEU A O 1
ATOM 1518 N N . SER A 1 189 ? -20.065 -3.440 15.670 1.00 68.50 189 SER A N 1
ATOM 1519 C CA . SER A 1 189 ? -19.315 -4.610 16.136 1.00 68.50 189 SER A CA 1
ATOM 1520 C C . SER A 1 189 ? -17.795 -4.425 16.023 1.00 68.50 189 SER A C 1
ATOM 1522 O O . SER A 1 189 ? -17.040 -5.223 16.578 1.00 68.50 189 SER A O 1
ATOM 1524 N N . MET A 1 190 ? -17.349 -3.362 15.339 1.00 73.94 190 MET A N 1
ATOM 1525 C CA . MET A 1 190 ? -15.951 -3.091 14.986 1.00 73.94 190 MET A CA 1
ATOM 1526 C C . MET A 1 190 ? -15.313 -1.923 15.736 1.00 73.94 190 MET A C 1
ATOM 1528 O O . MET A 1 190 ? -14.287 -1.398 15.297 1.00 73.94 190 MET A O 1
ATOM 1532 N N .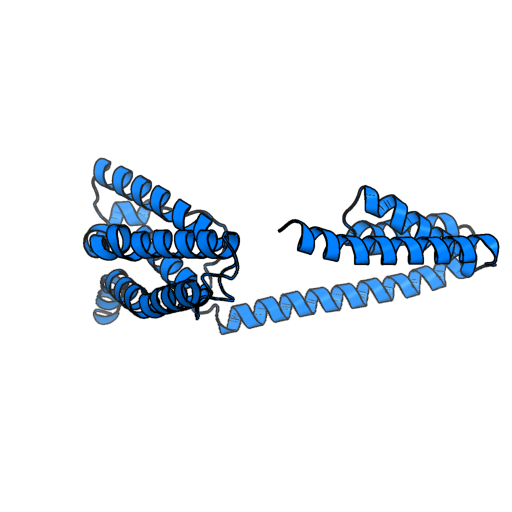 ASP A 1 191 ? -15.861 -1.559 16.896 1.00 75.81 191 ASP A N 1
ATOM 1533 C CA . ASP A 1 191 ? -15.284 -0.539 17.780 1.00 75.81 191 ASP A CA 1
ATOM 1534 C C . ASP A 1 191 ? -13.807 -0.851 18.110 1.00 75.81 191 ASP A C 1
ATOM 1536 O O . ASP A 1 191 ? -12.916 -0.006 17.983 1.00 75.81 191 ASP A O 1
ATOM 1540 N N . ASP A 1 192 ? -13.514 -2.120 18.417 1.00 80.12 192 ASP A N 1
ATOM 1541 C CA . ASP A 1 192 ? -12.155 -2.575 18.718 1.00 80.12 192 ASP A CA 1
ATOM 1542 C C . ASP A 1 192 ? -11.209 -2.441 17.514 1.00 80.12 192 ASP A C 1
ATOM 1544 O O . ASP A 1 192 ? -10.089 -1.951 17.669 1.00 80.12 192 ASP A O 1
ATOM 1548 N N . PHE A 1 193 ? -11.647 -2.805 16.304 1.00 84.94 193 PHE A N 1
ATOM 1549 C CA . PHE A 1 193 ? -10.820 -2.648 15.106 1.00 84.94 193 PHE A CA 1
ATOM 1550 C C . PHE A 1 193 ? -10.549 -1.169 14.813 1.00 84.94 193 PHE A C 1
ATOM 1552 O O . PHE A 1 193 ? -9.388 -0.756 14.750 1.00 84.94 193 PHE A O 1
ATOM 1559 N N . LEU A 1 194 ? -11.606 -0.366 14.649 1.00 81.38 194 LEU A N 1
ATOM 1560 C CA . LEU A 1 194 ? -11.506 1.013 14.162 1.00 81.38 194 LEU A CA 1
ATOM 1561 C C . LEU A 1 194 ? -10.801 1.939 15.154 1.00 81.38 194 LEU A C 1
ATOM 1563 O O . LEU A 1 194 ? -10.002 2.786 14.738 1.00 81.38 194 LEU A O 1
ATOM 1567 N N . TYR A 1 195 ? -11.074 1.787 16.452 1.00 82.81 195 TYR A N 1
ATOM 1568 C CA . TYR A 1 195 ? -10.635 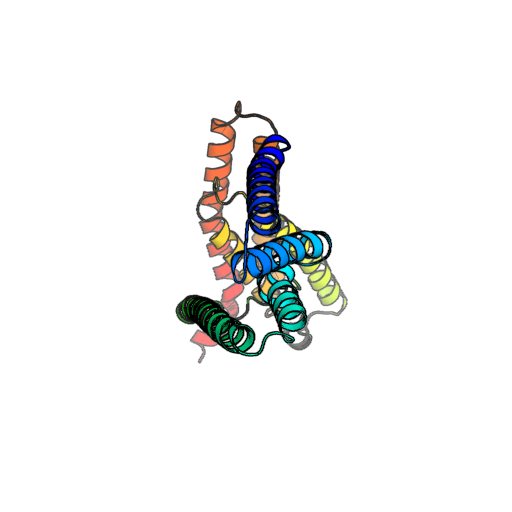2.755 17.458 1.00 82.81 195 TYR A CA 1
ATOM 1569 C C . TYR A 1 195 ? -9.500 2.262 18.355 1.00 82.81 195 TYR A C 1
ATOM 1571 O O . TYR A 1 195 ? -8.863 3.093 19.010 1.00 82.81 195 TYR A O 1
ATOM 1579 N N . ARG A 1 196 ? -9.195 0.956 18.361 1.00 87.69 196 ARG A N 1
ATOM 1580 C CA . ARG A 1 196 ? -8.062 0.397 19.119 1.00 87.69 196 ARG A CA 1
ATOM 1581 C C . ARG A 1 196 ? -7.022 -0.231 18.208 1.00 87.69 196 ARG A C 1
ATOM 1583 O O . ARG A 1 196 ? -5.948 0.335 18.049 1.00 87.69 196 ARG A O 1
ATOM 1590 N N . HIS A 1 197 ? -7.327 -1.358 17.571 1.00 89.69 197 HIS A N 1
ATOM 1591 C CA . HIS A 1 197 ? -6.322 -2.169 16.879 1.00 89.69 197 HIS A CA 1
ATOM 1592 C C . HIS A 1 197 ? -5.699 -1.437 15.687 1.00 89.69 197 HIS A C 1
ATOM 1594 O O . HIS A 1 197 ? -4.475 -1.397 15.550 1.00 89.69 197 HIS A O 1
ATOM 1600 N N . PHE A 1 198 ? -6.519 -0.809 14.842 1.00 90.50 198 PHE A N 1
ATOM 1601 C CA . PHE A 1 198 ? -6.034 -0.052 13.691 1.00 90.50 198 PHE A CA 1
ATOM 1602 C C . PHE A 1 198 ? -5.257 1.201 14.115 1.00 90.50 198 PHE A C 1
ATOM 1604 O O . PHE A 1 198 ? -4.206 1.509 13.546 1.00 90.50 198 PHE A O 1
ATOM 1611 N N . LYS A 1 199 ? -5.732 1.894 15.156 1.00 90.69 199 LYS A N 1
ATOM 1612 C CA . LYS A 1 199 ? -5.052 3.059 15.730 1.00 90.69 199 LYS A CA 1
ATOM 1613 C C . LYS A 1 199 ? -3.682 2.682 16.298 1.00 90.69 199 LYS A C 1
ATOM 1615 O O . LYS A 1 199 ? -2.682 3.296 15.928 1.00 90.69 199 LYS A O 1
ATOM 1620 N N . ASP A 1 200 ? -3.624 1.645 17.128 1.00 90.81 200 ASP A N 1
ATOM 1621 C CA . ASP A 1 200 ? -2.388 1.146 17.732 1.00 90.81 200 ASP A CA 1
ATOM 1622 C C . ASP A 1 200 ? -1.389 0.712 16.658 1.00 90.81 200 ASP A C 1
ATOM 1624 O O . ASP A 1 200 ? -0.191 0.988 16.755 1.00 90.81 200 ASP A O 1
ATOM 1628 N N . PHE A 1 201 ? -1.869 0.054 15.604 1.00 90.88 201 PHE A N 1
ATOM 1629 C CA . PHE A 1 201 ? -1.038 -0.330 14.471 1.00 90.88 201 PHE A CA 1
ATOM 1630 C C . PHE A 1 201 ? -0.442 0.892 13.772 1.00 90.88 201 PHE A C 1
ATOM 1632 O O . PHE A 1 201 ? 0.772 0.948 13.575 1.00 90.88 201 PHE A O 1
ATOM 1639 N N . ALA A 1 202 ? -1.263 1.900 13.468 1.00 90.25 202 ALA A N 1
ATOM 1640 C CA . ALA A 1 202 ? -0.808 3.128 12.830 1.00 90.25 202 ALA A CA 1
ATOM 1641 C C . ALA A 1 202 ? 0.244 3.869 13.674 1.00 90.25 202 ALA A C 1
ATOM 1643 O O . ALA A 1 202 ? 1.281 4.294 13.158 1.00 90.25 202 ALA A O 1
ATOM 1644 N N . GLU A 1 203 ? 0.017 3.987 14.985 1.00 91.69 203 GLU A N 1
ATOM 1645 C CA . GLU A 1 203 ? 0.959 4.615 15.916 1.00 91.69 203 GLU A CA 1
ATOM 1646 C C . GLU A 1 203 ? 2.290 3.854 15.988 1.00 91.69 203 GLU A C 1
ATOM 1648 O O . GLU A 1 203 ? 3.362 4.466 15.931 1.00 91.69 203 GLU A O 1
ATOM 1653 N N . ASN A 1 204 ? 2.245 2.520 16.053 1.00 90.94 204 ASN A N 1
ATOM 1654 C CA . ASN A 1 204 ? 3.444 1.684 16.101 1.00 90.94 204 ASN A CA 1
ATOM 1655 C C . ASN A 1 204 ? 4.230 1.728 14.778 1.00 90.94 204 ASN A C 1
ATOM 1657 O O . ASN A 1 204 ? 5.457 1.832 14.813 1.00 90.94 204 ASN A O 1
ATOM 1661 N N . VAL A 1 205 ? 3.559 1.733 13.621 1.00 88.81 205 VAL A N 1
ATOM 1662 C CA . VAL A 1 205 ? 4.206 1.919 12.309 1.00 88.81 205 VAL A CA 1
ATOM 1663 C C . VAL A 1 205 ? 4.891 3.284 12.231 1.00 88.81 205 VAL A C 1
ATOM 1665 O O . VAL A 1 205 ? 6.071 3.366 11.895 1.00 88.81 205 VAL A O 1
ATOM 1668 N N . ASN A 1 206 ? 4.201 4.361 12.612 1.00 88.38 206 ASN A N 1
ATOM 1669 C CA . ASN A 1 206 ? 4.776 5.709 12.601 1.00 88.38 206 ASN A CA 1
ATOM 1670 C C . ASN A 1 206 ? 5.969 5.839 13.558 1.00 88.38 206 ASN A C 1
ATOM 1672 O O . ASN A 1 206 ? 6.971 6.492 13.240 1.00 88.38 206 ASN A O 1
ATOM 1676 N N . ARG A 1 207 ? 5.898 5.184 14.722 1.00 88.25 207 ARG A N 1
ATOM 1677 C CA . ARG A 1 207 ? 7.013 5.103 15.669 1.00 88.25 207 ARG A CA 1
ATOM 1678 C C . ARG A 1 207 ? 8.205 4.362 15.063 1.00 88.25 207 ARG A C 1
ATOM 1680 O O . ARG A 1 207 ? 9.323 4.855 15.199 1.00 88.25 207 ARG A O 1
ATOM 1687 N N . LEU A 1 208 ? 7.973 3.251 14.362 1.00 86.88 208 LEU A N 1
ATOM 1688 C CA . LEU A 1 208 ? 9.015 2.475 13.682 1.00 86.88 208 LEU A CA 1
ATOM 1689 C C . LEU A 1 208 ? 9.719 3.311 12.606 1.00 86.88 208 LEU A C 1
ATOM 1691 O O . LEU A 1 208 ? 10.940 3.453 12.647 1.00 86.88 208 LEU A O 1
ATOM 1695 N N . VAL A 1 209 ? 8.949 3.951 11.722 1.00 85.69 209 VAL A N 1
ATOM 1696 C CA . VAL A 1 209 ? 9.466 4.843 10.666 1.00 85.69 209 VAL A CA 1
ATOM 1697 C C . VAL A 1 209 ? 10.292 5.985 11.268 1.00 85.69 209 VAL A C 1
ATOM 1699 O O . VAL A 1 209 ? 11.379 6.321 10.791 1.00 85.69 209 VAL A O 1
ATOM 1702 N N . THR A 1 210 ? 9.814 6.572 12.368 1.00 85.25 210 THR A N 1
ATOM 1703 C CA . THR A 1 210 ? 10.535 7.644 13.068 1.00 85.25 210 THR A CA 1
ATOM 1704 C C . THR A 1 210 ? 11.840 7.141 13.691 1.00 85.25 210 THR A C 1
ATOM 1706 O O . THR A 1 210 ? 12.842 7.855 13.671 1.00 85.25 210 THR A O 1
ATOM 1709 N N . MET A 1 211 ? 11.852 5.932 14.258 1.00 82.25 211 MET A N 1
ATOM 1710 C CA . MET A 1 211 ? 13.047 5.325 14.852 1.00 82.25 211 MET A CA 1
ATOM 1711 C C . MET A 1 211 ? 14.101 4.976 13.798 1.00 82.25 211 MET A C 1
ATOM 1713 O O . MET A 1 211 ? 15.279 5.252 14.025 1.00 82.25 211 MET A O 1
ATOM 1717 N N . GLU A 1 212 ? 13.686 4.464 12.638 1.00 75.12 212 GLU A N 1
ATOM 1718 C CA . GLU A 1 212 ? 14.571 4.176 11.504 1.00 75.12 212 GLU A CA 1
ATOM 1719 C C . GLU A 1 212 ? 15.252 5.450 10.972 1.00 75.12 212 GLU A C 1
ATOM 1721 O O . GLU A 1 212 ? 16.458 5.464 10.719 1.00 75.12 212 GLU A O 1
ATOM 1726 N N . ALA A 1 213 ? 14.515 6.564 10.882 1.00 68.31 213 ALA A N 1
ATOM 1727 C CA . ALA A 1 213 ? 15.076 7.866 10.501 1.00 68.31 213 ALA A CA 1
ATOM 1728 C C . ALA A 1 213 ? 16.045 8.449 11.560 1.00 68.31 213 ALA A C 1
ATOM 1730 O O . ALA A 1 213 ? 16.987 9.166 11.216 1.00 68.31 213 ALA A O 1
ATOM 1731 N N . LYS A 1 214 ? 15.795 8.109 12.833 1.00 66.88 214 LYS A N 1
ATOM 1732 C CA . LYS A 1 214 ? 16.565 8.331 14.073 1.00 66.88 214 LYS A CA 1
ATOM 1733 C C . LYS A 1 214 ? 18.083 8.141 13.973 1.00 66.88 214 LYS A C 1
ATOM 1735 O O . LYS A 1 214 ? 18.856 9.093 14.082 1.00 66.88 214 LYS A O 1
ATOM 1740 N N . THR A 1 215 ? 18.528 6.881 13.951 1.00 63.44 215 THR A N 1
ATOM 1741 C CA . THR A 1 215 ? 19.942 6.430 14.015 1.00 63.44 215 THR A CA 1
ATOM 1742 C C . THR A 1 215 ? 19.996 4.895 14.183 1.00 63.44 215 THR A C 1
ATOM 1744 O O . THR A 1 215 ? 19.045 4.316 14.702 1.00 63.44 215 THR A O 1
ATOM 1747 N N . PRO A 1 216 ? 21.131 4.223 13.891 1.00 58.16 216 PRO A N 1
ATOM 1748 C CA . PRO A 1 216 ? 21.313 2.779 14.102 1.00 58.16 216 PRO A CA 1
ATOM 1749 C C . PRO A 1 216 ? 21.521 2.361 15.576 1.00 58.16 216 PRO A C 1
ATOM 1751 O O . PRO A 1 216 ? 21.851 1.216 15.846 1.00 58.16 216 PRO A O 1
ATOM 1754 N N . LYS A 1 217 ? 21.344 3.262 16.556 1.00 58.34 217 LYS A N 1
ATOM 1755 C CA . LYS A 1 217 ? 21.517 2.950 17.993 1.00 58.34 217 LYS A CA 1
ATOM 1756 C C . LYS A 1 217 ? 20.309 2.261 18.646 1.00 58.34 217 LYS A C 1
ATOM 1758 O O . LYS A 1 217 ? 20.415 1.852 19.795 1.00 58.34 217 LYS A O 1
ATOM 1763 N N . ASN A 1 218 ? 19.197 2.127 17.925 1.00 68.69 218 ASN A N 1
ATOM 1764 C CA . ASN A 1 218 ? 17.935 1.589 18.443 1.00 68.69 218 ASN A CA 1
ATOM 1765 C C . ASN A 1 218 ? 17.539 0.263 17.778 1.00 68.69 218 ASN A C 1
ATOM 1767 O O . ASN A 1 218 ? 16.357 -0.062 17.743 1.00 68.69 218 ASN A O 1
ATOM 1771 N N . GLU A 1 219 ? 18.496 -0.489 17.231 1.00 77.50 219 GLU A N 1
ATOM 1772 C CA . GLU A 1 219 ? 18.229 -1.717 16.467 1.00 77.50 219 GLU A CA 1
ATOM 1773 C C . GLU A 1 219 ? 17.362 -2.719 17.248 1.00 77.50 219 GLU A C 1
ATOM 1775 O O . GLU A 1 219 ? 16.370 -3.211 16.724 1.00 77.50 219 GLU A O 1
ATOM 1780 N N . GLU A 1 220 ? 17.637 -2.917 18.538 1.00 82.75 220 GLU A N 1
ATOM 1781 C CA . GLU A 1 220 ? 16.839 -3.800 19.397 1.00 82.75 220 GLU A CA 1
ATOM 1782 C C . GLU A 1 220 ? 15.396 -3.297 19.597 1.00 82.75 220 GLU A C 1
ATOM 1784 O O . GLU A 1 220 ? 14.449 -4.075 19.530 1.00 82.75 220 GLU A O 1
ATOM 1789 N N . GLN A 1 221 ? 15.199 -1.984 19.764 1.00 83.62 221 GLN A N 1
ATOM 1790 C CA . GLN A 1 221 ? 13.859 -1.395 19.891 1.00 83.62 221 GLN A CA 1
ATOM 1791 C C . GLN A 1 221 ? 13.079 -1.452 18.571 1.00 83.62 221 GLN A C 1
ATOM 1793 O O . GLN A 1 221 ? 11.865 -1.643 18.587 1.00 83.62 221 GLN A O 1
ATOM 1798 N N . ILE A 1 222 ? 13.769 -1.295 17.437 1.00 84.00 222 ILE A N 1
ATOM 1799 C CA . ILE A 1 222 ? 13.193 -1.435 16.094 1.00 84.00 222 ILE A CA 1
ATOM 1800 C C . ILE A 1 222 ? 12.739 -2.881 15.883 1.00 84.00 222 ILE A C 1
ATOM 1802 O O . ILE A 1 222 ? 11.608 -3.097 15.457 1.00 84.00 222 ILE A O 1
ATOM 1806 N N . LEU A 1 223 ? 13.571 -3.865 16.242 1.00 84.31 223 LEU A N 1
ATOM 1807 C CA . LEU A 1 223 ? 13.232 -5.286 16.135 1.00 84.31 223 LEU A CA 1
ATOM 1808 C C . LEU A 1 223 ? 12.052 -5.668 17.038 1.00 84.31 223 LEU A C 1
ATOM 1810 O O . LEU A 1 223 ? 11.112 -6.294 16.557 1.00 84.31 223 LEU A O 1
ATOM 1814 N N . GLN A 1 224 ? 12.041 -5.234 18.303 1.00 87.62 224 GLN A N 1
ATOM 1815 C CA . GLN A 1 224 ? 10.919 -5.484 19.221 1.00 87.62 224 GLN A CA 1
ATOM 1816 C C . GLN A 1 224 ? 9.608 -4.866 18.715 1.00 87.62 224 GLN A C 1
ATOM 1818 O O . GLN A 1 224 ? 8.544 -5.482 18.787 1.00 87.62 224 GLN A O 1
ATOM 1823 N N . LEU A 1 225 ? 9.668 -3.642 18.185 1.00 88.75 225 LEU A N 1
ATOM 1824 C CA . LEU A 1 225 ? 8.494 -2.965 17.643 1.00 88.75 225 LEU A CA 1
ATOM 1825 C C . LEU A 1 225 ? 8.003 -3.633 16.353 1.00 88.75 225 LEU A C 1
ATOM 1827 O O . LEU A 1 225 ? 6.796 -3.769 16.155 1.00 88.75 225 LEU A O 1
ATOM 1831 N N . ALA A 1 226 ? 8.922 -4.085 15.502 1.00 86.06 226 ALA A N 1
ATOM 1832 C CA . ALA A 1 226 ? 8.593 -4.820 14.292 1.00 86.06 226 ALA A CA 1
ATOM 1833 C C . ALA A 1 226 ? 7.988 -6.200 14.590 1.00 86.06 226 ALA A C 1
ATOM 1835 O O . ALA A 1 226 ? 7.040 -6.610 13.920 1.00 86.06 226 ALA A O 1
ATOM 1836 N N . GLU A 1 227 ? 8.474 -6.889 15.625 1.00 87.69 227 GLU A N 1
ATOM 1837 C CA . GLU A 1 227 ? 7.891 -8.142 16.102 1.00 87.69 227 GLU A CA 1
ATOM 1838 C C . GLU A 1 227 ? 6.476 -7.920 16.643 1.00 87.69 227 GLU A C 1
ATOM 1840 O O . GLU A 1 227 ? 5.549 -8.626 16.242 1.00 87.69 227 GLU A O 1
ATOM 1845 N N . LYS A 1 228 ? 6.279 -6.886 17.473 1.00 88.69 228 LYS A N 1
ATOM 1846 C CA . LYS A 1 228 ? 4.952 -6.500 17.969 1.00 88.69 228 LYS A CA 1
ATOM 1847 C C . LYS A 1 228 ? 3.986 -6.222 16.816 1.00 88.69 228 LYS A C 1
ATOM 1849 O O . LYS A 1 228 ? 2.865 -6.717 16.834 1.00 88.69 228 LYS A O 1
ATOM 1854 N N . LEU A 1 229 ? 4.422 -5.469 15.803 1.00 87.75 229 LEU A N 1
ATOM 1855 C CA . LEU A 1 229 ? 3.628 -5.218 14.598 1.00 87.75 229 LEU A CA 1
ATOM 1856 C C . LEU A 1 229 ? 3.297 -6.521 13.863 1.00 87.75 229 LEU A C 1
ATOM 1858 O O . LEU A 1 229 ? 2.151 -6.714 13.474 1.00 87.75 229 LEU A O 1
ATOM 1862 N N . GLY A 1 230 ? 4.250 -7.446 13.731 1.00 83.00 230 GLY A N 1
ATOM 1863 C CA . GLY A 1 230 ? 4.018 -8.772 13.149 1.00 83.00 230 GLY A CA 1
ATOM 1864 C C . GLY A 1 230 ? 2.953 -9.584 13.899 1.00 83.00 230 GLY A C 1
ATOM 1865 O O . GLY A 1 230 ? 2.098 -10.212 13.274 1.00 83.00 230 GLY A O 1
ATOM 1866 N N . GLN A 1 231 ? 2.948 -9.521 15.233 1.00 87.06 231 GLN A N 1
ATOM 1867 C CA . GLN A 1 231 ? 1.978 -10.223 16.083 1.00 87.06 231 GLN A CA 1
ATOM 1868 C C . GLN A 1 231 ? 0.544 -9.678 15.952 1.00 87.06 231 GLN A C 1
ATOM 1870 O O . GLN A 1 231 ? -0.406 -10.428 16.170 1.00 87.06 231 GLN A O 1
ATOM 1875 N N . MET A 1 232 ? 0.361 -8.423 15.516 1.00 86.31 232 MET A N 1
ATOM 1876 C CA . MET A 1 232 ? -0.973 -7.842 15.279 1.00 86.31 232 MET A CA 1
ATOM 1877 C C . MET A 1 232 ? -1.722 -8.485 14.101 1.00 86.31 232 MET A C 1
ATOM 1879 O O . MET A 1 232 ? -2.916 -8.246 13.939 1.00 86.31 232 MET A O 1
ATOM 1883 N N . GLN A 1 233 ? -1.063 -9.330 13.296 1.00 80.62 233 GLN A N 1
ATOM 1884 C CA . GLN A 1 233 ? -1.721 -10.070 12.215 1.00 80.62 233 GLN A CA 1
ATOM 1885 C C . GLN A 1 233 ? -2.924 -10.874 12.725 1.00 80.62 233 GLN A C 1
ATOM 1887 O O . GLN A 1 233 ? -4.003 -10.773 12.149 1.00 80.62 233 GLN A O 1
ATOM 1892 N N . ALA A 1 234 ? -2.746 -11.641 13.805 1.00 79.81 234 ALA A N 1
ATOM 1893 C CA . ALA A 1 234 ? -3.806 -12.492 14.347 1.00 79.81 234 ALA A CA 1
ATOM 1894 C C . ALA A 1 234 ? -5.007 -11.664 14.834 1.00 79.81 234 ALA A C 1
ATOM 1896 O O . ALA A 1 234 ? -6.153 -12.087 14.702 1.00 79.81 234 ALA A O 1
ATOM 1897 N N . THR A 1 235 ? -4.746 -10.460 15.349 1.00 85.81 235 THR A N 1
ATOM 1898 C CA . THR A 1 235 ? -5.785 -9.511 15.756 1.00 85.81 235 THR A CA 1
ATOM 1899 C C . THR A 1 235 ? -6.621 -9.061 14.558 1.00 85.81 235 THR A C 1
ATOM 1901 O O . THR A 1 235 ? -7.844 -9.132 14.614 1.00 85.81 235 THR A O 1
ATOM 1904 N N . PHE A 1 236 ? -5.984 -8.681 13.446 1.00 81.38 236 PHE A N 1
ATOM 1905 C CA . PHE A 1 236 ? -6.708 -8.273 12.238 1.00 81.38 236 PHE A CA 1
ATOM 1906 C C . PHE A 1 236 ? -7.461 -9.421 11.568 1.00 81.38 236 PHE A C 1
ATOM 1908 O O . PHE A 1 236 ? -8.547 -9.212 11.037 1.00 81.38 236 PHE A O 1
ATOM 1915 N N . GLU A 1 237 ? -6.922 -10.639 11.603 1.00 78.38 237 GLU A N 1
ATOM 1916 C CA . GLU A 1 237 ? -7.642 -11.823 11.125 1.00 78.38 237 GLU A CA 1
ATOM 1917 C C . GLU A 1 237 ? -8.900 -12.088 11.961 1.00 78.38 237 GLU A C 1
ATOM 1919 O O . GLU A 1 237 ? -9.959 -12.377 11.404 1.00 78.38 237 GLU A O 1
ATOM 1924 N N . ALA A 1 238 ? -8.810 -11.937 13.286 1.00 79.56 238 ALA A N 1
ATOM 1925 C CA . ALA A 1 238 ? -9.963 -12.058 14.172 1.00 79.56 238 ALA A CA 1
ATOM 1926 C C . ALA A 1 238 ? -11.008 -10.965 13.906 1.00 79.56 238 ALA A C 1
ATOM 1928 O O . ALA A 1 238 ? -12.200 -11.267 13.854 1.00 79.56 238 ALA A O 1
ATOM 1929 N N . ASP A 1 239 ? -10.576 -9.721 13.692 1.00 80.19 239 ASP A N 1
ATOM 1930 C CA . ASP A 1 239 ? -11.478 -8.624 13.338 1.00 80.19 239 ASP A CA 1
ATOM 1931 C C . ASP A 1 239 ? -12.171 -8.896 11.996 1.00 80.19 239 ASP A C 1
ATOM 1933 O O . ASP A 1 239 ? -13.392 -8.826 11.914 1.00 80.19 239 ASP A O 1
ATOM 1937 N N . PHE A 1 240 ? -11.435 -9.333 10.971 1.00 80.69 240 PHE A N 1
ATOM 1938 C CA . PHE A 1 240 ? -12.014 -9.698 9.674 1.00 80.69 240 PHE A CA 1
ATOM 1939 C C . PHE A 1 240 ? -13.055 -10.825 9.771 1.00 80.69 240 PHE A C 1
ATOM 1941 O O . PHE A 1 240 ? -14.086 -10.791 9.095 1.00 80.69 240 PHE A O 1
ATOM 1948 N N . ILE A 1 241 ? -12.819 -11.823 10.628 1.00 77.50 241 ILE A N 1
ATOM 1949 C CA . ILE A 1 241 ? -13.794 -12.894 10.869 1.00 77.50 241 ILE A CA 1
ATOM 1950 C C . ILE A 1 241 ? -15.107 -12.335 11.416 1.00 77.50 241 ILE A C 1
ATOM 1952 O O . ILE A 1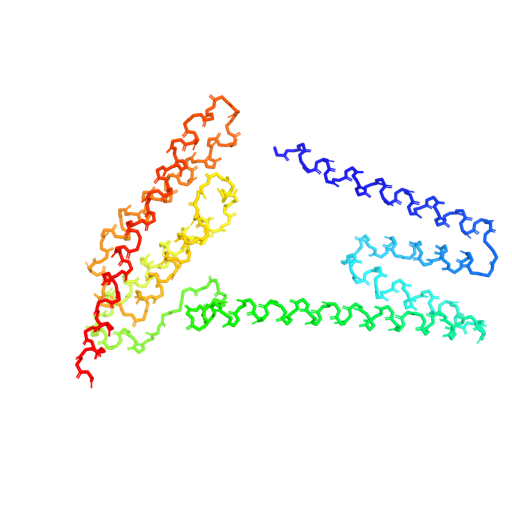 241 ? -16.162 -12.755 10.949 1.00 77.50 241 ILE A O 1
ATOM 1956 N N . LYS A 1 242 ? -15.040 -11.382 12.349 1.00 75.44 242 LYS A N 1
ATOM 1957 C CA . LYS A 1 242 ? -16.232 -10.755 12.929 1.00 75.44 242 LYS A CA 1
ATOM 1958 C C . LYS A 1 242 ? -17.003 -9.913 11.905 1.00 75.44 242 LYS A C 1
ATOM 1960 O O . LYS A 1 242 ? -18.226 -9.924 11.925 1.00 75.44 242 LYS A O 1
ATOM 1965 N N . VAL A 1 243 ? -16.317 -9.203 11.002 1.00 71.19 243 VAL A N 1
ATOM 1966 C CA . VAL A 1 243 ? -16.996 -8.401 9.959 1.00 71.19 243 VAL A CA 1
ATOM 1967 C C . VAL A 1 243 ? -17.636 -9.298 8.897 1.00 71.19 243 VAL A C 1
ATOM 1969 O O . VAL A 1 243 ? -18.697 -9.016 8.378 1.00 71.19 243 VAL A O 1
ATOM 1972 N N . THR A 1 244 ? -17.081 -10.472 8.627 1.00 70.12 244 THR A N 1
ATOM 1973 C CA . THR A 1 244 ? -17.691 -11.405 7.659 1.00 70.12 244 THR A CA 1
ATOM 1974 C C . THR A 1 244 ? -18.738 -12.342 8.284 1.00 70.12 244 THR A C 1
ATOM 1976 O O . THR A 1 244 ? -19.133 -13.328 7.663 1.00 70.12 244 THR A O 1
ATOM 1979 N N . GLU A 1 245 ? -19.182 -12.091 9.521 1.00 70.12 245 GLU A N 1
ATOM 1980 C CA . GLU A 1 245 ? -20.087 -12.987 10.254 1.00 70.12 245 GLU A CA 1
ATOM 1981 C C . GLU A 1 245 ? -21.498 -13.033 9.636 1.00 70.12 245 GLU A C 1
ATOM 1983 O O . GLU A 1 245 ? -22.029 -14.130 9.451 1.00 70.12 245 GLU A O 1
ATOM 1988 N N . ASP A 1 246 ? -22.074 -11.894 9.230 1.00 62.91 246 ASP A N 1
ATOM 1989 C CA . ASP A 1 246 ? -23.418 -11.867 8.619 1.00 62.91 246 ASP A CA 1
ATOM 1990 C C . ASP A 1 246 ? -23.448 -12.584 7.260 1.00 62.91 246 ASP A C 1
ATOM 1992 O O . ASP A 1 246 ? -24.367 -13.355 6.981 1.00 62.91 246 ASP A O 1
ATOM 1996 N N . GLU A 1 247 ? -22.413 -12.404 6.431 1.00 59.22 247 GLU A N 1
ATOM 1997 C CA . GLU A 1 247 ? -22.287 -13.102 5.145 1.00 59.22 247 GLU A CA 1
ATOM 1998 C C . GLU A 1 247 ? -22.219 -14.625 5.355 1.00 59.22 247 GLU A C 1
ATOM 2000 O O . GLU A 1 247 ? -22.866 -15.401 4.650 1.00 59.22 247 GLU A O 1
ATOM 2005 N N . ARG A 1 248 ? -21.502 -15.081 6.392 1.00 58.19 248 ARG A N 1
ATOM 2006 C CA . ARG A 1 248 ? -21.428 -16.508 6.746 1.00 58.19 248 ARG A CA 1
ATOM 2007 C C . ARG A 1 248 ? -22.737 -17.059 7.293 1.00 58.19 248 ARG A C 1
ATOM 2009 O O . ARG A 1 248 ? -23.003 -18.241 7.084 1.00 58.19 248 ARG A O 1
ATOM 2016 N N . GLN A 1 249 ? -23.516 -16.264 8.024 1.00 60.44 249 GLN A N 1
ATOM 2017 C CA . GLN A 1 249 ? -24.835 -16.685 8.499 1.00 60.44 249 GLN A CA 1
ATOM 2018 C C . GLN A 1 249 ? -25.799 -16.845 7.321 1.00 60.44 249 GLN A C 1
ATOM 2020 O O . GLN A 1 249 ? -26.404 -17.906 7.186 1.00 60.44 249 GLN A O 1
ATOM 2025 N N . LEU A 1 250 ? -25.825 -15.881 6.397 1.00 58.19 250 LEU A N 1
ATOM 2026 C CA . LEU A 1 250 ? -26.618 -15.955 5.166 1.00 58.19 250 LEU A CA 1
ATOM 2027 C C . LEU A 1 250 ? -26.256 -17.174 4.302 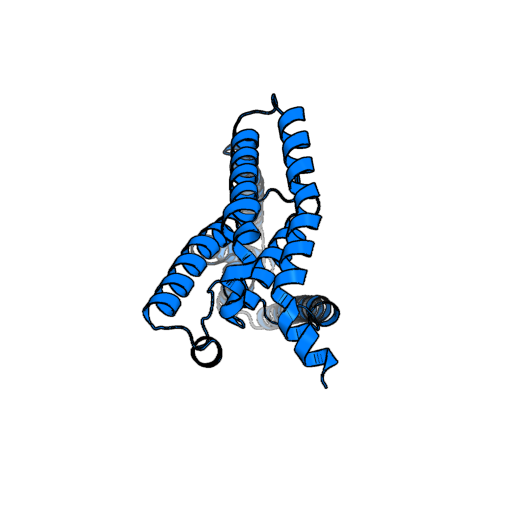1.00 58.19 250 LEU A C 1
ATOM 2029 O O . LEU A 1 250 ? -27.140 -17.853 3.790 1.00 58.19 250 LEU A O 1
ATOM 2033 N N . LEU A 1 251 ? -24.967 -17.507 4.182 1.00 52.59 251 LEU A N 1
ATOM 2034 C CA . LEU A 1 251 ? -24.505 -18.689 3.440 1.00 52.59 251 LEU A CA 1
ATOM 2035 C C . LEU A 1 251 ? -24.832 -20.030 4.118 1.00 52.59 251 LEU A C 1
ATOM 2037 O O . LEU A 1 251 ? -24.792 -21.060 3.453 1.00 52.59 251 LEU A O 1
ATOM 2041 N N . ARG A 1 252 ? -25.109 -20.048 5.428 1.00 56.25 252 ARG A N 1
ATOM 2042 C CA . ARG A 1 252 ? -25.517 -21.261 6.165 1.00 56.25 252 ARG A CA 1
ATOM 2043 C C . ARG A 1 252 ? -27.021 -21.518 6.104 1.00 56.25 252 ARG A C 1
ATOM 2045 O O . ARG A 1 252 ? -27.443 -22.632 6.398 1.00 56.25 252 ARG A O 1
ATOM 2052 N N . GLU A 1 253 ? -27.804 -20.493 5.783 1.00 52.97 253 GLU A N 1
ATOM 2053 C CA . GLU A 1 253 ? -29.264 -20.561 5.658 1.00 52.97 253 GLU A CA 1
ATOM 2054 C C . GLU A 1 253 ? -29.738 -20.862 4.220 1.00 52.97 253 GLU A C 1
ATOM 2056 O O . GLU A 1 253 ? -30.933 -21.080 4.010 1.00 52.97 253 GLU A O 1
ATOM 2061 N N . LEU A 1 254 ? -28.811 -20.905 3.252 1.00 46.81 254 LEU A N 1
ATOM 2062 C CA . LEU A 1 254 ? -29.013 -21.333 1.857 1.00 46.81 254 LEU A CA 1
ATOM 2063 C C . LEU A 1 254 ? -28.770 -22.839 1.675 1.00 46.81 254 LEU A C 1
ATOM 2065 O O . LEU A 1 254 ? -29.518 -23.446 0.874 1.00 46.81 254 LEU A O 1
#

Organism: NCBI:txid1392007

Foldseek 3Di:
DVVVVVVVVVVVVVVLVVLLVQLVCLCVPNDDPSNLSSQLSVQLSVVVVPDPNCCSNLPDSLVVSLVVVVVPPPVSVVSVVVSVVVVVVVVVVVVVVVVVVVVVCVVVVVPVVPPDDDDQDADPVQVVVLVDDPVLVVVLVVLLRVLVVLLVVLVPDPCCVQAPCSVVLSVLVVLLSNLCRNHVNCVVVCCCPSPPLSVVLSVLSVVLSVVVVVDPPCVVVNNVSSVVNNVSSVVSVVSSCSSCVVVVVVVVVD